Protein AF-A0A0Q9R5B9-F1 (afdb_monomer)

Solvent-accessible surface area (backbone atoms only — not comparable to full-atom values): 13051 Å² total; per-residue (Å²): 103,53,71,55,18,54,52,49,22,75,75,66,71,44,63,67,33,49,54,51,26,49,52,52,48,54,50,54,31,66,72,60,76,66,77,65,48,75,46,60,80,89,35,86,50,20,70,70,72,43,60,25,68,77,50,83,63,74,84,73,81,81,77,80,84,81,85,63,84,85,69,39,73,72,38,45,64,40,80,44,60,75,41,68,72,47,78,48,68,50,43,73,47,73,55,40,50,13,27,37,32,37,38,28,40,25,33,45,36,38,40,31,53,32,35,39,38,30,78,44,76,71,8,24,31,39,41,39,20,12,24,40,41,35,43,35,34,44,32,40,34,36,14,33,13,36,29,33,35,44,26,10,17,51,93,94,21,72,39,42,20,34,41,36,38,40,31,57,28,38,29,28,7,68,34,40,34,51,61,42,56,68,91,37,44,37,78,90,62,92,43,44,56,75,45,68,70,44,81,43,66,69,49,74,78,46,70,56,47,98,64,75,88,58,72,93,62,94,75,83,81,76,86,75,83,80,78,76,83,84,84,76,83,83,80,87,130

Foldseek 3Di:
DLVVLVVCCVVPVDCVSVVVSVVVLVVLLVVVLFDWDADDPPDPCNVVRHIQRSHQDDPPPDDDPDDDPPVQLADELAEAECEEQEEAERDEEEAGSAEPYEAALYENYEYYRYEYAHDDPRHEYHAHECYYAYEAESYEYAYQEEDYEEEYDDDPGHAEAARHEHEHYEAEHPEYYPYYYYPYFDPVPVTHDYDNYYYYNYHYDYDHYPDDHDDPDPDPDDDDPPPPPPDDDDDDD

Mean predicted aligned error: 14.29 Å

Sequence (237 aa):
MLKVGLALFRVTCKRTFLEWAEHAAWYLASWQWHHTVGYNAGTALGDIGYDTFGRTAVSTQHHHIDRERALAAWASGVRIVFSKRITVEGITIVDPPHYSIYLGSSEHVQIRNFKAFSTRGWSDGIDIMACFNIDIEDIFIRNSDDCIAVYGTRWDFYGDTRYVTVRNSVLWADVAHPIIMGTHGDHHKDGDTIEHIRFENIDILEHHELYTLNINAEMNYWPAECRRRSGLRKMAK

Radius of gyration: 21.72 Å; Cα contacts (8 Å, |Δi|>4): 515; chains: 1; bounding box: 59×50×71 Å

Secondary structure (DSSP, 8-state):
-HHHHHHHHHHH--THHHHHHHHHHHHHHHHH----PBPPTTSTTTTTT-B-TTS-------S-----TTSGGG--SEEEES-EEEEEES-EEES-SS-SEEEES-EEEEEES-EEE--STT--SEEEES-EEEEEES-EEEESS-SEEEESSBTTB-S-EEEEEEEEEEEEESSS-SEEESS---TTTT---EEEEEEEEEEEEEE--SS-----S---------------PPPP-

Structure (mmCIF, N/CA/C/O backbone):
data_AF-A0A0Q9R5B9-F1
#
_entry.id   AF-A0A0Q9R5B9-F1
#
loop_
_atom_site.group_PDB
_atom_site.id
_atom_site.type_symbol
_atom_site.label_atom_id
_atom_site.label_alt_id
_atom_site.label_comp_id
_atom_site.label_asym_id
_atom_site.label_entity_id
_atom_site.label_seq_id
_atom_site.pdbx_PDB_ins_code
_atom_site.Cartn_x
_atom_site.Cartn_y
_atom_site.Cartn_z
_atom_site.occupancy
_atom_site.B_iso_or_equiv
_atom_site.auth_seq_id
_atom_site.auth_comp_id
_atom_site.auth_asym_id
_atom_site.auth_atom_id
_atom_site.pdbx_PDB_model_num
ATOM 1 N N . MET A 1 1 ? 11.855 -0.899 -28.806 1.00 61.78 1 MET A N 1
ATOM 2 C CA . MET A 1 1 ? 12.180 -2.321 -29.059 1.00 61.78 1 MET A CA 1
ATOM 3 C C . MET A 1 1 ? 11.175 -2.985 -29.998 1.00 61.78 1 MET A C 1
ATOM 5 O O . MET A 1 1 ? 11.523 -3.130 -31.160 1.00 61.78 1 MET A O 1
ATOM 9 N N . LEU A 1 2 ? 9.926 -3.280 -29.595 1.00 78.25 2 LEU A N 1
ATOM 10 C CA . LEU A 1 2 ? 8.962 -3.994 -30.467 1.00 78.25 2 LEU A CA 1
ATOM 11 C C . LEU A 1 2 ? 8.731 -3.347 -31.845 1.00 78.25 2 LEU A C 1
ATOM 13 O O . LEU A 1 2 ? 8.854 -4.014 -32.867 1.00 78.25 2 LEU A O 1
ATOM 17 N N . LYS A 1 3 ? 8.438 -2.038 -31.897 1.00 80.94 3 LYS A N 1
ATOM 18 C CA . LYS A 1 3 ? 8.225 -1.320 -33.173 1.00 80.94 3 LYS A CA 1
ATOM 19 C C . LYS A 1 3 ? 9.447 -1.376 -34.096 1.00 80.94 3 LYS A C 1
ATOM 21 O O . LYS A 1 3 ? 9.290 -1.474 -35.307 1.00 80.94 3 LYS A O 1
ATOM 26 N N . VAL A 1 4 ? 10.647 -1.335 -33.517 1.00 84.06 4 VAL A N 1
ATOM 27 C CA . VAL A 1 4 ? 11.913 -1.395 -34.261 1.00 84.06 4 VAL A CA 1
ATOM 28 C C . VAL A 1 4 ? 12.139 -2.805 -34.807 1.00 84.06 4 VAL A C 1
ATOM 30 O O . VAL A 1 4 ? 12.455 -2.939 -35.983 1.00 84.06 4 VAL A O 1
ATOM 33 N N . GLY A 1 5 ? 11.888 -3.850 -34.010 1.00 87.62 5 GLY A N 1
ATOM 34 C CA . GLY A 1 5 ? 11.967 -5.242 -34.471 1.00 87.62 5 GLY A CA 1
ATOM 35 C C . GLY A 1 5 ? 10.996 -5.541 -35.618 1.00 87.62 5 GLY A C 1
ATOM 36 O O . GLY A 1 5 ? 11.396 -6.100 -36.637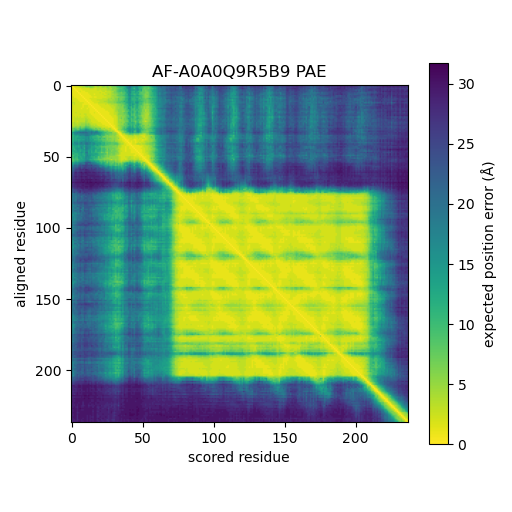 1.00 87.62 5 GLY A O 1
ATOM 37 N N . LEU A 1 6 ? 9.748 -5.066 -35.522 1.00 87.19 6 LEU A N 1
ATOM 38 C CA . LEU A 1 6 ? 8.753 -5.201 -36.595 1.00 87.19 6 LEU A CA 1
ATOM 39 C C . LEU A 1 6 ? 9.143 -4.434 -37.867 1.00 87.19 6 LEU A C 1
ATOM 41 O O . LEU A 1 6 ? 8.977 -4.949 -38.972 1.00 87.19 6 LEU A O 1
ATOM 45 N N . ALA A 1 7 ? 9.666 -3.212 -37.731 1.00 90.00 7 ALA A N 1
ATOM 46 C CA . ALA A 1 7 ? 10.131 -2.423 -38.870 1.00 90.00 7 ALA A CA 1
ATOM 47 C C . ALA A 1 7 ? 11.333 -3.082 -39.565 1.00 90.00 7 ALA A C 1
ATOM 49 O O . ALA A 1 7 ? 11.349 -3.197 -40.790 1.00 90.00 7 ALA A O 1
ATOM 50 N N . LEU A 1 8 ? 12.299 -3.588 -38.792 1.00 89.88 8 LEU A N 1
ATOM 51 C CA . LEU A 1 8 ? 13.452 -4.317 -39.320 1.00 89.88 8 LEU A CA 1
ATOM 52 C C . LEU A 1 8 ? 13.035 -5.616 -40.009 1.00 89.88 8 LEU A C 1
ATOM 54 O O . LEU A 1 8 ? 13.557 -5.918 -41.080 1.00 89.88 8 LEU A O 1
ATOM 58 N N . PHE A 1 9 ? 12.061 -6.354 -39.470 1.00 93.69 9 PHE A N 1
ATOM 59 C CA . PHE A 1 9 ? 11.513 -7.531 -40.145 1.00 93.69 9 PHE A CA 1
ATOM 60 C C . PHE A 1 9 ? 10.888 -7.174 -41.500 1.00 93.69 9 PHE A C 1
ATOM 62 O O . PHE A 1 9 ? 11.177 -7.840 -42.488 1.00 93.69 9 PHE A O 1
ATOM 69 N N . ARG A 1 10 ? 10.095 -6.097 -41.581 1.00 93.31 10 ARG A N 1
ATOM 70 C CA . ARG A 1 10 ? 9.459 -5.664 -42.842 1.00 93.31 10 ARG A CA 1
ATOM 71 C C . ARG A 1 10 ? 10.464 -5.306 -43.936 1.00 93.31 10 ARG A C 1
ATOM 73 O O . ARG A 1 10 ? 10.173 -5.524 -45.104 1.00 93.31 10 ARG A O 1
ATOM 80 N N . VAL A 1 11 ? 11.616 -4.752 -43.564 1.00 94.94 11 VAL A N 1
ATOM 81 C CA . VAL A 1 11 ? 12.651 -4.335 -44.524 1.00 94.94 11 VAL A CA 1
ATOM 82 C C . VAL A 1 11 ? 13.597 -5.482 -44.880 1.00 94.94 11 VAL A C 1
ATOM 84 O O . VAL A 1 11 ? 14.057 -5.574 -46.012 1.00 94.94 11 VAL A O 1
ATOM 87 N N . THR A 1 12 ? 13.913 -6.355 -43.923 1.00 95.19 12 THR A N 1
ATOM 88 C CA . THR A 1 12 ? 14.970 -7.369 -44.090 1.00 95.19 12 THR A CA 1
ATOM 89 C C . THR A 1 12 ? 14.449 -8.787 -44.307 1.00 95.19 12 THR A C 1
ATOM 91 O O . THR A 1 12 ? 15.233 -9.664 -44.662 1.00 95.19 12 THR A O 1
ATOM 94 N N . CYS A 1 13 ? 13.166 -9.041 -44.036 1.00 93.75 13 CYS A N 1
ATOM 95 C CA . CYS A 1 13 ? 12.530 -10.362 -43.993 1.00 93.75 13 CYS A CA 1
ATOM 96 C C . CYS A 1 13 ? 13.212 -11.383 -43.054 1.00 93.75 13 CYS A C 1
ATOM 98 O O . CYS A 1 13 ? 12.911 -12.577 -43.109 1.00 93.75 13 CYS A O 1
ATOM 100 N N . LYS A 1 14 ? 14.115 -10.947 -42.159 1.00 95.19 14 LYS A N 1
ATOM 101 C CA . LYS A 1 14 ? 14.821 -11.827 -41.214 1.00 95.19 14 LYS A CA 1
ATOM 102 C C . LYS A 1 14 ? 13.985 -12.076 -39.961 1.00 95.19 14 LYS A C 1
ATOM 104 O O . LYS A 1 14 ? 13.795 -11.169 -39.150 1.00 95.19 14 LYS A O 1
ATOM 109 N N . ARG A 1 15 ? 13.539 -13.323 -39.770 1.00 94.31 15 ARG A N 1
ATOM 110 C CA . ARG A 1 15 ? 12.709 -13.743 -38.622 1.00 94.31 15 ARG A CA 1
ATOM 111 C C . ARG A 1 15 ? 13.338 -13.484 -37.251 1.00 94.31 1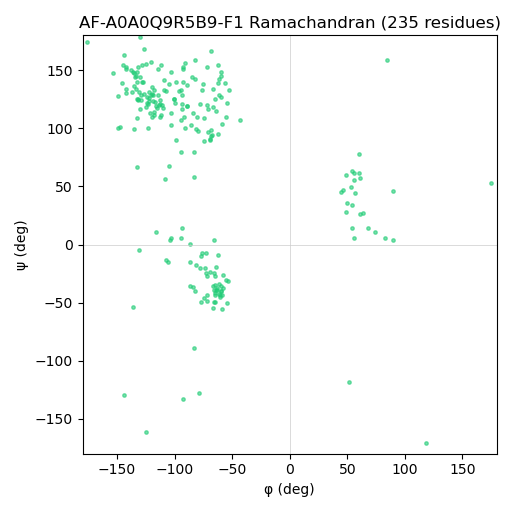5 ARG A C 1
ATOM 113 O O . ARG A 1 15 ? 12.600 -13.222 -36.311 1.00 94.31 15 ARG A O 1
ATOM 120 N N . THR A 1 16 ? 14.665 -13.438 -37.155 1.00 94.44 16 THR A N 1
ATOM 121 C CA . THR A 1 16 ? 15.387 -13.139 -35.906 1.00 94.44 16 THR A CA 1
ATOM 122 C C . THR A 1 16 ? 14.942 -11.826 -35.251 1.00 94.44 16 THR A C 1
ATOM 124 O O . THR A 1 16 ? 14.926 -11.716 -34.031 1.00 94.44 16 THR A O 1
ATOM 127 N N . PHE A 1 17 ? 14.522 -10.822 -36.033 1.00 90.50 17 PHE A N 1
ATOM 128 C CA . PHE A 1 17 ? 14.016 -9.561 -35.477 1.00 90.50 17 PHE A CA 1
ATOM 129 C C . PHE A 1 17 ? 12.621 -9.679 -34.844 1.00 90.50 17 PHE A C 1
ATOM 131 O O . PHE A 1 17 ? 12.296 -8.881 -33.964 1.00 90.50 17 PHE A O 1
ATOM 138 N N . LEU A 1 18 ? 11.809 -10.656 -35.265 1.00 89.56 18 LEU A N 1
ATOM 139 C CA . LEU A 1 18 ? 10.541 -10.980 -34.607 1.00 89.56 18 LEU A CA 1
ATOM 140 C C . LEU A 1 18 ? 10.795 -11.708 -33.287 1.00 89.56 18 LEU A C 1
ATOM 142 O O . LEU A 1 18 ? 10.248 -11.299 -32.271 1.00 89.56 18 LEU A O 1
ATOM 146 N N . GLU A 1 19 ? 11.687 -12.701 -33.290 1.00 90.38 19 GLU A N 1
ATOM 147 C CA . GLU A 1 19 ? 12.076 -13.457 -32.089 1.00 90.38 19 GLU A CA 1
ATOM 148 C C . GLU A 1 19 ? 12.649 -12.531 -31.006 1.00 90.38 19 GLU A C 1
ATOM 150 O O . GLU A 1 19 ? 12.260 -12.593 -29.843 1.00 90.38 19 GLU A O 1
ATOM 155 N N . TRP A 1 20 ? 13.516 -11.583 -31.378 1.00 88.56 20 TRP A N 1
ATOM 156 C CA . TRP A 1 20 ? 14.027 -10.588 -30.429 1.00 88.56 20 TRP A CA 1
ATOM 157 C C . TRP A 1 20 ? 12.952 -9.625 -29.923 1.00 88.56 20 TRP A C 1
ATOM 159 O O . TRP A 1 20 ? 12.991 -9.220 -28.761 1.00 88.56 20 TRP A O 1
ATOM 169 N N . ALA A 1 21 ? 11.996 -9.240 -30.772 1.00 85.06 21 ALA A N 1
ATOM 170 C CA . ALA A 1 21 ? 10.874 -8.406 -30.350 1.00 85.06 21 ALA A CA 1
ATOM 171 C C . ALA A 1 21 ? 9.969 -9.148 -29.356 1.00 85.06 21 ALA A C 1
ATOM 173 O O . ALA A 1 21 ? 9.521 -8.542 -28.384 1.00 85.06 21 ALA A O 1
ATOM 174 N N . GLU A 1 22 ? 9.752 -10.444 -29.574 1.00 84.50 22 GLU A N 1
ATOM 175 C CA . GLU A 1 22 ? 9.024 -11.336 -28.676 1.00 84.50 22 GLU A CA 1
ATOM 176 C C . GLU A 1 22 ? 9.762 -11.522 -27.345 1.00 84.50 22 GLU A C 1
ATOM 178 O O . GLU A 1 22 ? 9.178 -11.288 -26.292 1.00 84.50 22 GLU A O 1
ATOM 183 N N . HIS A 1 23 ? 11.060 -11.831 -27.359 1.00 82.94 23 HIS A N 1
ATOM 184 C CA . HIS A 1 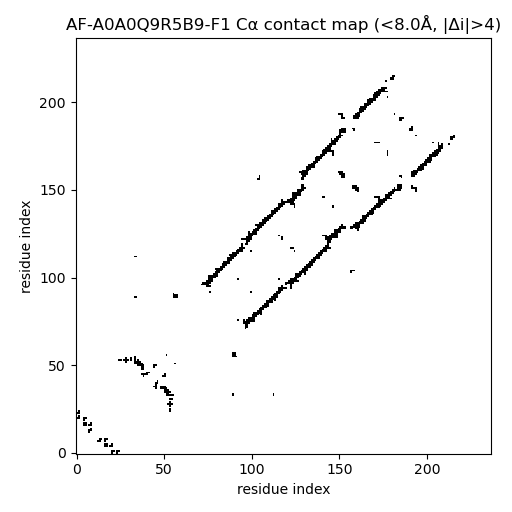23 ? 11.854 -11.951 -26.131 1.00 82.94 23 HIS A CA 1
ATOM 185 C C . HIS A 1 23 ? 11.866 -10.646 -25.327 1.00 82.94 23 HIS A C 1
ATOM 187 O O . HIS A 1 23 ? 11.743 -10.668 -24.105 1.00 82.94 23 HIS A O 1
ATOM 193 N N . ALA A 1 24 ? 11.968 -9.496 -25.999 1.00 76.12 24 ALA A N 1
ATOM 194 C CA . ALA A 1 24 ? 11.861 -8.200 -25.340 1.00 76.12 24 ALA A CA 1
ATOM 195 C C . ALA A 1 24 ? 10.460 -7.965 -24.747 1.00 76.12 24 ALA A C 1
ATOM 197 O O . ALA A 1 24 ? 10.356 -7.350 -23.689 1.00 76.12 24 ALA A O 1
ATOM 198 N N . ALA A 1 25 ? 9.395 -8.454 -25.396 1.00 72.75 25 ALA A N 1
ATOM 199 C CA . ALA A 1 25 ? 8.035 -8.402 -24.861 1.00 72.75 25 ALA A CA 1
ATOM 200 C C . ALA A 1 25 ? 7.905 -9.250 -23.589 1.00 72.75 25 ALA A C 1
ATOM 202 O O . ALA A 1 25 ? 7.441 -8.741 -22.575 1.00 72.75 25 ALA A O 1
ATOM 203 N N . TRP A 1 26 ? 8.373 -10.502 -23.624 1.00 71.06 26 TRP A N 1
ATOM 204 C CA . TRP A 1 26 ? 8.365 -11.420 -22.479 1.00 71.06 26 TRP A CA 1
ATOM 205 C C . TRP A 1 26 ? 9.200 -10.905 -21.313 1.00 71.06 26 TRP A C 1
ATOM 207 O O . TRP A 1 26 ? 8.761 -10.952 -20.166 1.00 71.06 26 TRP A O 1
ATOM 217 N N . TYR A 1 27 ? 10.377 -10.354 -21.607 1.00 69.75 27 TYR A N 1
ATOM 218 C CA . TYR A 1 27 ? 11.202 -9.698 -20.606 1.00 69.75 27 TYR A CA 1
ATOM 219 C C . TYR A 1 27 ? 10.429 -8.544 -19.966 1.00 69.75 27 TYR A C 1
ATOM 221 O O . TYR A 1 27 ? 10.211 -8.571 -18.763 1.00 69.75 27 TYR A O 1
ATOM 229 N N . LEU A 1 28 ? 9.914 -7.586 -20.743 1.00 63.19 28 LEU A N 1
ATOM 230 C CA . LEU A 1 28 ? 9.130 -6.466 -20.202 1.00 63.19 28 LEU A CA 1
ATOM 231 C C . LEU A 1 28 ? 7.893 -6.930 -19.416 1.00 63.19 28 LEU A C 1
ATOM 233 O O . LEU A 1 28 ? 7.603 -6.354 -18.372 1.00 63.19 28 LEU A O 1
ATOM 237 N N . ALA A 1 29 ? 7.212 -7.988 -19.859 1.00 64.31 29 ALA A N 1
ATOM 238 C CA . ALA A 1 29 ? 6.091 -8.581 -19.135 1.00 64.31 29 ALA A CA 1
ATOM 239 C C . ALA A 1 29 ? 6.521 -9.153 -17.771 1.00 64.31 29 ALA A C 1
ATOM 241 O O . ALA A 1 29 ? 5.812 -8.966 -16.786 1.00 64.31 29 ALA A O 1
ATOM 242 N N . SER A 1 30 ? 7.711 -9.761 -17.669 1.00 60.38 30 SER A N 1
ATOM 243 C CA . SER A 1 30 ? 8.249 -10.222 -16.379 1.00 60.38 30 SER A CA 1
ATOM 244 C C . SER A 1 30 ? 8.577 -9.084 -15.405 1.00 60.38 30 SER A C 1
ATOM 246 O O . SER A 1 30 ? 8.527 -9.300 -14.201 1.00 60.38 30 SER A O 1
ATOM 248 N N . TRP A 1 31 ? 8.848 -7.869 -15.899 1.00 52.00 31 TRP A N 1
ATOM 249 C CA . TRP A 1 31 ? 9.066 -6.680 -15.059 1.00 52.00 31 TRP A CA 1
ATOM 250 C C . TRP A 1 31 ? 7.772 -6.025 -14.595 1.00 52.00 31 TRP A C 1
ATOM 252 O O . TRP A 1 31 ? 7.788 -5.219 -13.671 1.00 52.00 31 TRP A O 1
ATOM 262 N N . GLN A 1 32 ? 6.651 -6.333 -15.243 1.00 56.62 32 GLN A N 1
ATOM 263 C CA . GLN A 1 32 ? 5.387 -5.708 -14.897 1.00 56.62 32 GLN A CA 1
ATOM 264 C C . GLN A 1 32 ? 4.774 -6.308 -13.628 1.00 56.62 32 GLN A C 1
ATOM 266 O O . GLN A 1 32 ? 3.963 -5.625 -13.020 1.00 56.62 32 GLN A O 1
ATOM 271 N N . TRP A 1 33 ? 5.139 -7.523 -13.189 1.00 53.56 33 TRP A N 1
ATOM 272 C CA . TRP A 1 33 ? 4.610 -8.139 -11.950 1.00 53.56 33 TRP A CA 1
ATOM 273 C C . TRP A 1 33 ? 3.067 -8.081 -11.835 1.00 53.56 33 TRP A C 1
ATOM 275 O O . TRP A 1 33 ? 2.507 -8.010 -10.747 1.00 53.56 33 TRP A O 1
ATOM 285 N N . HIS A 1 34 ? 2.339 -8.056 -12.956 1.00 56.25 34 HIS A N 1
ATOM 286 C CA . HIS A 1 34 ? 0.876 -8.109 -12.942 1.00 56.25 34 HIS A CA 1
ATOM 287 C C . HIS A 1 34 ? 0.426 -9.569 -12.991 1.00 56.25 34 HIS A C 1
ATOM 289 O O . HIS A 1 34 ? 0.929 -10.342 -13.809 1.00 56.25 34 HIS A O 1
ATOM 295 N N . HIS A 1 35 ? -0.573 -9.927 -12.180 1.00 56.41 35 HIS A N 1
ATOM 296 C CA . HIS A 1 35 ? -1.352 -11.134 -12.448 1.00 56.41 35 HIS A CA 1
ATOM 297 C C . HIS A 1 35 ? -2.073 -10.999 -13.785 1.00 56.41 35 HIS A C 1
ATOM 299 O O . HIS A 1 35 ? -2.603 -9.939 -14.127 1.00 56.41 35 HIS A O 1
ATOM 305 N N . THR A 1 36 ? -2.080 -12.090 -14.544 1.00 67.25 36 THR A N 1
ATOM 306 C CA . THR A 1 36 ? -2.872 -12.191 -15.770 1.00 67.25 36 THR A CA 1
ATOM 307 C C . THR A 1 36 ? -4.326 -12.368 -15.371 1.00 67.25 36 THR A C 1
ATOM 309 O O . THR A 1 36 ? -4.704 -13.411 -14.843 1.00 67.25 36 THR A O 1
ATOM 312 N N . VAL A 1 37 ? -5.139 -11.341 -15.590 1.00 70.50 37 VAL A N 1
ATOM 313 C CA . VAL A 1 37 ? -6.576 -11.392 -15.345 1.00 70.50 37 VAL A CA 1
ATOM 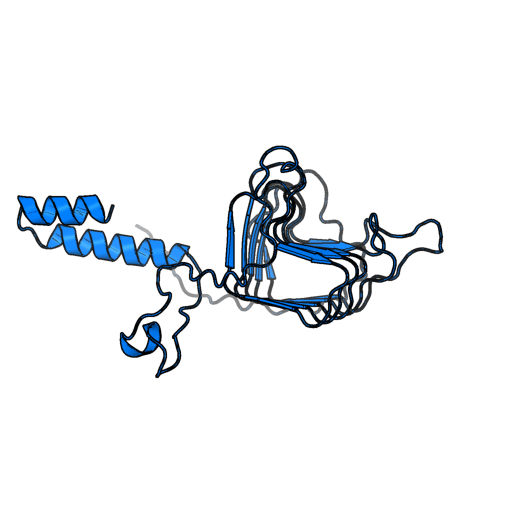314 C C . VAL A 1 37 ? -7.253 -11.885 -16.616 1.00 70.50 37 VAL A C 1
ATOM 316 O O . VAL A 1 37 ? -7.152 -11.259 -17.673 1.00 70.50 37 VAL A O 1
ATOM 319 N N . GLY A 1 38 ? -7.939 -13.020 -16.503 1.00 77.12 38 GLY A N 1
ATOM 320 C CA . GLY A 1 38 ? -8.859 -13.499 -17.527 1.00 77.12 38 GLY A CA 1
ATOM 321 C C . GLY A 1 38 ? -10.217 -12.813 -17.393 1.00 77.12 38 GLY A C 1
ATOM 322 O O . GLY A 1 38 ? -10.695 -12.571 -16.285 1.00 77.12 38 GLY A O 1
ATOM 323 N N . TYR A 1 39 ? -10.853 -12.514 -18.521 1.00 79.25 39 TYR A N 1
ATOM 324 C CA . TYR A 1 39 ? -12.221 -12.003 -18.542 1.00 79.25 39 TYR A CA 1
ATOM 325 C C . TYR A 1 39 ? -13.213 -13.159 -18.699 1.00 79.25 39 TYR A C 1
ATOM 327 O O . TYR A 1 39 ? -12.976 -14.092 -19.466 1.00 79.25 39 TYR A O 1
ATOM 335 N N . ASN A 1 40 ? -14.335 -13.100 -17.975 1.00 80.88 40 ASN A N 1
ATOM 336 C CA . ASN A 1 40 ? -15.362 -14.143 -18.027 1.00 80.88 40 ASN A CA 1
ATOM 337 C C . ASN A 1 40 ? -15.927 -14.309 -19.448 1.00 80.88 40 ASN A C 1
ATOM 339 O O . ASN A 1 40 ? -16.106 -13.324 -20.176 1.00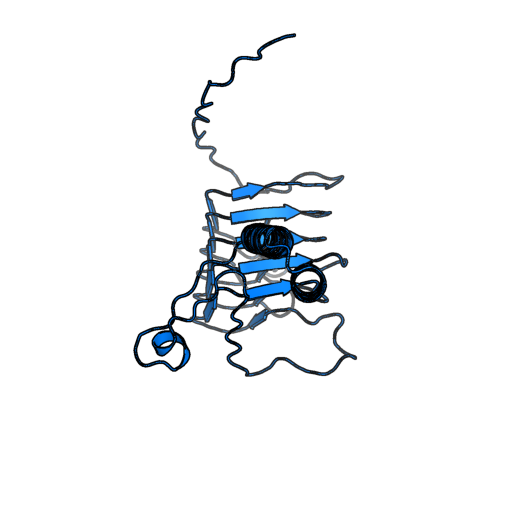 80.88 40 ASN A O 1
ATOM 343 N N . ALA A 1 41 ? -16.266 -15.551 -19.806 1.00 82.88 41 ALA A N 1
ATOM 344 C CA . ALA A 1 41 ? -17.001 -15.862 -21.031 1.00 82.88 41 ALA A CA 1
ATOM 345 C C . ALA A 1 41 ? -18.334 -15.088 -21.077 1.00 82.88 41 ALA A C 1
ATOM 347 O O . ALA A 1 41 ? -19.010 -14.959 -20.053 1.00 82.88 41 ALA A O 1
ATOM 348 N N . GLY A 1 42 ? -18.699 -14.556 -22.248 1.00 82.69 42 GLY A N 1
ATOM 349 C CA . GLY A 1 42 ? -19.856 -13.670 -22.427 1.00 82.69 42 GLY A CA 1
ATOM 350 C C . GLY A 1 42 ? -19.549 -12.177 -22.253 1.00 82.69 42 GLY A C 1
ATOM 351 O O . GLY A 1 42 ? -20.458 -11.349 -22.319 1.00 82.69 42 GLY A O 1
ATOM 352 N N . THR A 1 43 ? -18.283 -11.810 -22.036 1.00 81.19 43 THR A N 1
ATOM 353 C CA . THR A 1 43 ? -17.809 -10.423 -22.149 1.00 81.19 43 THR A CA 1
ATOM 354 C C . THR A 1 43 ? -17.049 -10.247 -23.459 1.00 81.19 43 THR A C 1
ATOM 356 O O . THR A 1 43 ? -16.359 -11.162 -23.898 1.00 81.19 43 THR A O 1
ATOM 359 N N . ALA A 1 44 ? -17.089 -9.051 -24.057 1.00 80.81 44 ALA A N 1
ATOM 360 C CA . ALA A 1 44 ? -16.414 -8.793 -25.335 1.00 80.81 44 ALA A CA 1
ATOM 361 C C . ALA A 1 44 ? -14.905 -9.117 -25.318 1.00 80.81 44 ALA A C 1
ATOM 363 O O . ALA A 1 44 ? -14.351 -9.485 -26.349 1.00 80.81 44 ALA A O 1
ATOM 364 N N . LEU A 1 45 ? -14.243 -8.982 -24.161 1.00 75.38 45 LEU A N 1
ATOM 365 C CA . LEU A 1 45 ? -12.833 -9.340 -23.982 1.00 75.38 45 LEU A CA 1
ATOM 366 C C . LEU A 1 45 ? -12.641 -10.842 -23.726 1.00 75.38 45 LEU A C 1
ATOM 368 O O . LEU A 1 45 ? -11.722 -11.434 -24.288 1.00 75.38 45 LEU A O 1
ATOM 372 N N . GLY A 1 46 ? -13.521 -11.471 -22.941 1.00 85.62 46 GLY A N 1
ATOM 373 C CA . GLY A 1 46 ? -13.488 -12.918 -22.715 1.00 85.62 46 GLY A CA 1
ATOM 374 C C . GLY A 1 46 ? -13.722 -13.715 -24.000 1.00 85.62 46 GLY A C 1
ATOM 375 O O . GLY A 1 46 ? -13.016 -14.685 -24.260 1.00 85.62 46 GLY A O 1
ATOM 376 N N . ASP A 1 47 ? -14.637 -13.258 -24.858 1.00 89.00 47 ASP A N 1
ATOM 377 C CA . ASP A 1 47 ? -15.005 -13.948 -26.103 1.00 89.00 47 ASP A CA 1
ATOM 378 C C . ASP A 1 47 ? -13.890 -13.924 -27.162 1.00 89.00 47 ASP A C 1
ATOM 380 O O . ASP A 1 47 ? -13.828 -14.805 -28.019 1.00 89.00 47 ASP A O 1
ATOM 384 N N . ILE A 1 48 ? -12.979 -12.947 -27.096 1.00 85.81 48 ILE A N 1
ATOM 385 C CA . ILE A 1 48 ? -11.790 -12.884 -27.964 1.00 85.81 48 ILE A CA 1
ATOM 386 C C . ILE A 1 48 ? -10.549 -13.521 -27.320 1.00 85.81 48 ILE A C 1
ATOM 388 O O . ILE A 1 48 ? -9.457 -13.419 -27.878 1.00 85.81 48 ILE A O 1
ATOM 392 N N . GLY A 1 49 ? -10.698 -14.145 -26.145 1.00 84.19 49 GLY A N 1
ATOM 393 C CA . GLY A 1 49 ? -9.588 -14.730 -25.393 1.00 84.19 49 GLY A CA 1
ATOM 394 C C . GLY A 1 49 ? -8.560 -13.697 -24.931 1.00 84.19 49 GLY A C 1
ATOM 395 O O . GLY A 1 49 ? -7.383 -14.023 -24.802 1.00 84.19 49 GLY A O 1
ATOM 396 N N . TYR A 1 50 ? -8.977 -12.443 -24.742 1.00 75.75 50 TYR A N 1
ATOM 397 C CA . TYR A 1 50 ? -8.094 -11.393 -24.253 1.00 75.75 50 TYR A CA 1
ATOM 398 C C . TYR A 1 50 ? -7.861 -11.562 -22.752 1.00 75.75 50 TYR A C 1
ATOM 400 O O . TYR A 1 50 ? -8.800 -11.802 -21.992 1.00 75.75 50 TYR A O 1
ATOM 408 N N . ASP A 1 51 ? -6.618 -11.367 -22.328 1.00 76.12 51 ASP A N 1
ATOM 409 C CA . ASP A 1 51 ? -6.216 -11.272 -20.932 1.00 76.12 51 ASP A CA 1
ATOM 410 C C . ASP A 1 51 ? -5.345 -10.025 -20.710 1.00 76.12 51 ASP A C 1
ATOM 412 O O . ASP A 1 51 ? -5.077 -9.234 -21.623 1.00 76.12 51 ASP A O 1
ATOM 416 N N . THR A 1 52 ? -4.930 -9.808 -19.467 1.00 70.19 52 THR A N 1
ATOM 417 C CA . THR A 1 52 ? -4.088 -8.662 -19.104 1.00 70.19 52 THR A CA 1
ATOM 418 C C . THR A 1 52 ? -2.596 -8.985 -19.123 1.00 70.19 52 THR A C 1
ATOM 420 O O . THR A 1 52 ? -1.804 -8.210 -18.590 1.00 70.19 52 THR A O 1
ATOM 423 N N . PHE A 1 53 ? -2.166 -10.105 -19.711 1.00 68.31 53 PHE A N 1
ATOM 424 C CA . PHE A 1 53 ? -0.752 -10.461 -19.725 1.00 68.31 53 PHE A CA 1
ATOM 425 C C . PHE A 1 53 ? 0.073 -9.397 -20.468 1.00 68.31 53 PHE A C 1
ATOM 427 O O . PHE A 1 53 ? -0.242 -8.983 -21.587 1.00 68.31 53 PHE A O 1
ATOM 434 N N . GLY A 1 54 ? 1.137 -8.907 -19.827 1.00 58.22 54 GLY A N 1
ATOM 435 C CA . GLY A 1 54 ? 1.992 -7.861 -20.397 1.00 58.22 54 GLY A CA 1
ATOM 436 C C . GLY A 1 54 ? 1.324 -6.477 -20.525 1.00 58.22 54 GLY A C 1
ATOM 437 O O . GLY A 1 54 ? 1.826 -5.617 -21.262 1.00 58.22 54 GLY A O 1
ATOM 438 N N . ARG A 1 55 ? 0.169 -6.254 -19.873 1.00 54.28 55 ARG A N 1
ATOM 439 C CA . ARG A 1 55 ? -0.599 -4.997 -19.906 1.00 54.28 55 ARG A CA 1
ATOM 440 C C . ARG A 1 55 ? -1.219 -4.673 -18.542 1.00 54.28 55 ARG A C 1
ATOM 442 O O . ARG A 1 55 ? -1.576 -5.553 -17.775 1.00 54.28 55 ARG A O 1
ATOM 449 N N . THR A 1 56 ? -1.434 -3.390 -18.263 1.00 49.03 56 THR A N 1
ATOM 450 C CA . THR A 1 56 ? -2.249 -2.963 -17.115 1.00 49.03 56 THR A CA 1
ATOM 451 C C . THR A 1 56 ? -3.706 -2.848 -17.560 1.00 49.03 56 THR A C 1
ATOM 453 O O . THR A 1 56 ? -4.017 -2.048 -18.445 1.00 49.03 56 THR A O 1
ATOM 456 N N . ALA A 1 57 ? -4.613 -3.623 -16.961 1.00 44.94 57 ALA A N 1
ATOM 457 C CA . ALA A 1 57 ? -6.043 -3.338 -17.039 1.00 44.94 57 ALA A CA 1
ATOM 458 C C . ALA A 1 57 ? -6.424 -2.447 -15.863 1.00 44.94 57 ALA A C 1
ATOM 460 O O . ALA A 1 57 ? -6.592 -2.915 -14.743 1.00 44.94 57 ALA A O 1
ATOM 461 N N . VAL A 1 58 ? -6.557 -1.148 -16.113 1.00 43.69 58 VAL A N 1
ATOM 462 C CA . VAL A 1 58 ? -7.119 -0.246 -15.110 1.00 43.69 58 VAL A CA 1
ATOM 463 C C . VAL A 1 58 ? -8.638 -0.281 -15.262 1.00 43.69 58 VAL A C 1
ATOM 465 O O . VAL A 1 58 ? -9.189 0.336 -16.174 1.00 43.69 58 VAL A O 1
ATOM 468 N N . SER A 1 59 ? -9.329 -0.993 -14.370 1.00 33.81 59 SER A N 1
ATOM 469 C CA . SER A 1 59 ? -10.760 -0.759 -14.164 1.00 33.81 59 SER A CA 1
ATOM 470 C C . SER A 1 59 ? -10.911 0.546 -13.386 1.00 33.81 59 SER A C 1
ATOM 472 O O . SER A 1 59 ? -10.910 0.555 -12.158 1.00 33.81 59 SER A O 1
ATOM 474 N N . THR A 1 60 ? -11.001 1.677 -14.091 1.00 33.00 60 THR A N 1
ATOM 475 C CA . THR A 1 60 ? -11.455 2.919 -13.455 1.00 33.00 60 THR A CA 1
ATOM 476 C C . THR A 1 60 ? -12.977 2.873 -13.360 1.00 33.00 60 THR A C 1
ATOM 478 O O . THR A 1 60 ? -13.679 3.194 -14.318 1.00 33.00 60 THR A O 1
ATOM 481 N N . GLN A 1 61 ? -13.519 2.491 -12.201 1.00 27.84 61 GLN A N 1
ATOM 482 C CA . GLN A 1 61 ? -14.858 2.962 -11.849 1.00 27.84 61 GLN A CA 1
ATOM 483 C C . GLN A 1 61 ? -14.713 4.461 -11.566 1.00 27.84 61 GLN A C 1
ATOM 485 O O . GLN A 1 61 ? -14.336 4.891 -10.480 1.00 27.84 61 GLN A O 1
ATOM 490 N N . HIS A 1 62 ? -14.875 5.253 -12.626 1.00 29.62 62 HIS A N 1
ATOM 491 C CA . HIS A 1 62 ? -14.767 6.702 -12.605 1.00 29.62 62 HIS A CA 1
ATOM 492 C C . HIS A 1 62 ? -15.915 7.296 -11.791 1.00 29.62 62 HIS A C 1
ATOM 494 O O . HIS A 1 62 ? -16.968 7.615 -12.330 1.00 29.62 62 HIS A O 1
ATOM 500 N N . HIS A 1 63 ? -15.658 7.539 -10.514 1.00 27.41 63 HIS A N 1
ATOM 501 C CA . HIS A 1 63 ? -16.184 8.713 -9.841 1.00 27.41 63 HIS A CA 1
ATOM 502 C C . HIS A 1 63 ? -15.003 9.344 -9.084 1.00 27.41 63 HIS A C 1
ATOM 504 O O . HIS A 1 63 ? -14.524 8.785 -8.106 1.00 27.41 63 HIS A O 1
ATOM 510 N N . HIS A 1 64 ? -14.529 10.499 -9.577 1.00 32.47 64 HIS A N 1
ATOM 511 C CA . HIS A 1 64 ? -13.589 11.432 -8.920 1.00 32.47 64 HIS A CA 1
ATOM 512 C C . HIS A 1 64 ? -12.059 11.266 -9.118 1.00 32.47 64 HIS A C 1
ATOM 514 O O . HIS A 1 64 ? -11.305 11.449 -8.167 1.00 32.47 64 HIS A O 1
ATOM 520 N N . ILE A 1 65 ? -11.560 11.060 -10.348 1.00 39.41 65 ILE A N 1
ATOM 521 C CA . ILE A 1 65 ? -10.204 11.558 -10.684 1.00 39.41 65 ILE A CA 1
ATOM 522 C C . ILE A 1 65 ? -10.347 13.048 -11.017 1.00 39.41 65 ILE A C 1
ATOM 524 O O . ILE A 1 65 ? -10.809 13.409 -12.100 1.00 39.41 65 ILE A O 1
ATOM 528 N N . ASP A 1 66 ? -10.035 13.905 -10.045 1.00 38.31 66 ASP A N 1
ATOM 529 C CA . ASP A 1 66 ? -10.061 15.361 -10.198 1.00 38.31 66 ASP A CA 1
ATOM 530 C C . ASP A 1 66 ? -8.968 15.817 -11.183 1.00 38.31 66 ASP A C 1
ATOM 532 O O . ASP A 1 66 ? -7.833 15.335 -11.156 1.00 38.31 66 ASP A O 1
ATOM 536 N N . ARG A 1 67 ? -9.332 16.702 -12.114 1.00 33.72 67 ARG A N 1
ATOM 537 C CA . ARG A 1 67 ? -8.554 17.033 -13.320 1.00 33.72 67 ARG A CA 1
ATOM 538 C C . ARG A 1 67 ? -7.808 18.369 -13.207 1.00 33.72 67 ARG A C 1
ATOM 540 O O . ARG A 1 67 ? -7.195 18.796 -14.187 1.00 33.72 67 ARG A O 1
ATOM 547 N N . GLU A 1 68 ? -7.819 19.040 -12.056 1.00 36.38 68 GLU A N 1
ATOM 548 C CA . GLU A 1 68 ? -7.208 20.370 -11.930 1.00 36.38 68 GLU A CA 1
ATOM 549 C C . GLU A 1 68 ? -5.755 20.350 -11.419 1.00 36.38 68 GLU A C 1
ATOM 551 O O . GLU A 1 68 ? -5.442 20.158 -10.246 1.00 36.38 68 GLU A O 1
ATOM 556 N N . ARG A 1 69 ? -4.833 20.627 -12.351 1.00 37.19 69 ARG A N 1
ATOM 557 C CA . ARG A 1 69 ? -3.366 20.651 -12.196 1.00 37.19 69 ARG A CA 1
ATOM 558 C C . ARG A 1 69 ? -2.791 21.744 -11.270 1.00 37.19 69 ARG A C 1
ATOM 560 O O . ARG A 1 69 ? -1.573 21.835 -11.173 1.00 37.19 69 ARG A O 1
ATOM 567 N N . ALA A 1 70 ? -3.605 22.552 -10.589 1.00 35.16 70 ALA A N 1
ATOM 568 C CA . ALA A 1 70 ? -3.126 23.649 -9.731 1.00 35.16 70 ALA A CA 1
ATOM 569 C C . ALA A 1 70 ? -3.275 23.392 -8.214 1.00 35.16 70 ALA A C 1
ATOM 571 O O . ALA A 1 70 ? -2.631 24.073 -7.424 1.00 35.16 70 ALA A O 1
ATOM 572 N N . LEU A 1 71 ? -4.039 22.368 -7.805 1.00 42.19 71 LEU A N 1
ATOM 573 C CA . LEU A 1 71 ? -4.141 21.882 -6.412 1.00 42.19 71 LEU A CA 1
ATOM 574 C C . LEU A 1 71 ? -3.363 20.565 -6.191 1.00 42.19 71 LEU A C 1
ATOM 576 O O . LEU A 1 71 ? -3.386 19.972 -5.116 1.00 42.19 71 LEU A O 1
ATOM 580 N N . ALA A 1 72 ? -2.655 20.110 -7.228 1.00 50.81 72 ALA A N 1
ATOM 581 C CA . ALA A 1 72 ? -2.155 18.748 -7.379 1.00 50.81 72 ALA A CA 1
ATOM 582 C C . ALA A 1 72 ? -0.969 18.366 -6.479 1.00 50.81 72 ALA A C 1
ATOM 584 O O . ALA A 1 72 ? -0.616 17.197 -6.465 1.00 50.81 72 ALA A O 1
ATOM 585 N N . ALA A 1 73 ? -0.367 19.292 -5.724 1.00 48.53 73 ALA A N 1
ATOM 586 C CA . ALA A 1 73 ? 0.758 18.976 -4.831 1.00 48.53 73 ALA A CA 1
ATOM 587 C C . ALA A 1 73 ? 0.377 18.019 -3.683 1.00 48.53 73 ALA A C 1
ATOM 589 O O . ALA A 1 73 ? 1.244 17.371 -3.116 1.00 48.53 73 ALA A O 1
ATOM 590 N N . TRP A 1 74 ? -0.919 17.902 -3.381 1.00 54.91 74 TRP A N 1
ATOM 591 C CA . TRP A 1 74 ? -1.459 17.052 -2.312 1.00 54.91 74 TRP A CA 1
ATOM 592 C C . TRP A 1 74 ? -2.357 15.929 -2.848 1.00 54.91 74 TRP A C 1
ATOM 594 O O . TRP A 1 74 ? -3.083 15.288 -2.092 1.00 54.91 74 TRP A O 1
ATOM 604 N N . ALA A 1 75 ? -2.369 15.715 -4.167 1.00 63.94 75 ALA A N 1
ATOM 605 C CA . ALA A 1 75 ? -3.212 14.699 -4.778 1.00 63.94 75 ALA A CA 1
ATOM 606 C C . ALA A 1 75 ? -2.591 13.307 -4.590 1.00 63.94 75 ALA A C 1
ATOM 608 O O . ALA A 1 75 ? -1.480 13.042 -5.047 1.00 63.94 75 ALA A O 1
ATOM 609 N N . SER A 1 76 ? -3.328 12.413 -3.933 1.00 77.44 76 SER A N 1
ATOM 610 C CA . SER A 1 76 ? -2.989 10.991 -3.826 1.00 77.44 76 SER A CA 1
ATOM 611 C C . SER A 1 76 ? -3.430 10.217 -5.071 1.00 77.44 76 SER A C 1
ATOM 613 O O . SER A 1 76 ? -4.335 10.652 -5.784 1.00 77.44 76 SER A O 1
ATOM 615 N N . GLY A 1 77 ? -2.839 9.047 -5.317 1.00 85.12 77 GLY A N 1
ATOM 616 C CA . GLY A 1 77 ? -3.254 8.174 -6.417 1.00 85.12 77 GLY A CA 1
ATOM 617 C C . GLY A 1 77 ? -4.658 7.589 -6.216 1.00 85.12 77 GLY A C 1
ATOM 618 O O . GLY A 1 77 ? -5.532 7.781 -7.060 1.00 85.12 77 GLY A O 1
ATOM 619 N N . VAL A 1 78 ? -4.899 6.925 -5.081 1.00 88.38 78 VAL A N 1
ATOM 620 C CA . VAL A 1 78 ? -6.238 6.501 -4.631 1.00 88.38 78 VAL A CA 1
ATOM 621 C C . VAL A 1 78 ? -6.527 7.093 -3.258 1.00 88.38 78 VAL A C 1
ATOM 623 O O . VAL A 1 78 ? -5.715 6.976 -2.344 1.00 88.38 78 VAL A O 1
ATOM 626 N N . ARG A 1 79 ? -7.708 7.699 -3.091 1.00 91.81 79 ARG A N 1
ATOM 627 C CA . ARG A 1 79 ? -8.158 8.271 -1.816 1.00 91.81 79 ARG A CA 1
ATOM 628 C C . ARG A 1 79 ? -9.39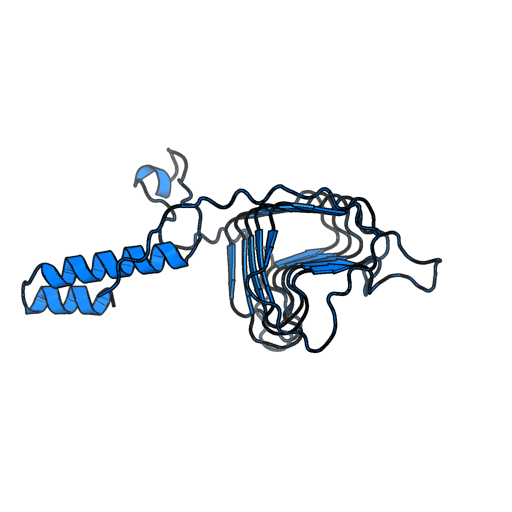2 7.535 -1.298 1.00 91.81 79 ARG A C 1
ATOM 630 O O . ARG A 1 79 ? -10.428 7.546 -1.957 1.00 91.81 79 ARG A O 1
ATOM 637 N N . ILE A 1 80 ? -9.283 6.925 -0.119 1.00 92.19 80 ILE A N 1
ATOM 638 C CA . ILE A 1 80 ? -10.346 6.172 0.559 1.00 92.19 80 ILE A CA 1
ATOM 639 C C . ILE A 1 80 ? -10.554 6.804 1.933 1.00 92.19 80 ILE A C 1
ATOM 641 O O . ILE A 1 80 ? -9.777 6.586 2.857 1.00 92.19 80 ILE A O 1
ATOM 645 N N . VAL A 1 81 ? -11.589 7.630 2.061 1.00 94.88 81 VAL A N 1
ATOM 646 C CA . VAL A 1 81 ? -11.882 8.355 3.305 1.00 94.88 81 VAL A CA 1
ATOM 647 C C . VAL A 1 81 ? -13.324 8.128 3.728 1.00 94.88 81 VAL A C 1
ATOM 649 O O . VAL A 1 81 ? -14.207 8.089 2.869 1.00 94.88 81 VAL A O 1
ATOM 652 N N . PHE A 1 82 ? -13.569 7.961 5.030 1.00 94.69 82 PHE A N 1
ATOM 653 C CA . PHE A 1 82 ? -14.913 7.777 5.606 1.00 94.69 82 PHE A CA 1
ATOM 654 C C . PHE A 1 82 ? -15.749 6.697 4.898 1.00 94.69 82 PHE A C 1
ATOM 656 O O . PHE A 1 82 ? -16.957 6.839 4.705 1.00 94.69 82 PHE A O 1
ATOM 663 N N . SER A 1 83 ? -15.090 5.628 4.453 1.00 91.19 83 SER A N 1
ATOM 664 C CA . SER A 1 83 ? -15.659 4.630 3.549 1.00 91.19 83 SER A CA 1
ATOM 665 C C . SER A 1 83 ? -15.653 3.240 4.173 1.00 91.19 83 SER A C 1
ATOM 667 O O . SER A 1 83 ? -14.862 2.949 5.069 1.00 91.19 83 SER A O 1
ATOM 669 N N . LYS A 1 84 ? -16.537 2.355 3.696 1.00 92.94 84 LYS A N 1
ATOM 670 C CA . LYS A 1 84 ? -16.599 0.961 4.154 1.00 92.94 84 LYS A CA 1
ATOM 671 C C . LYS A 1 84 ? -16.714 -0.013 2.989 1.00 92.94 84 LYS A C 1
ATOM 673 O O . LYS A 1 84 ? -17.450 0.276 2.049 1.00 92.94 84 LYS A O 1
ATOM 678 N N . ARG A 1 85 ? -16.083 -1.190 3.103 1.00 89.75 85 ARG A N 1
ATOM 679 C CA . ARG A 1 85 ? -16.148 -2.291 2.113 1.00 89.75 85 ARG A CA 1
ATOM 680 C C . ARG A 1 85 ? -15.634 -1.872 0.736 1.00 89.75 85 ARG A C 1
ATOM 682 O O . ARG A 1 85 ? -16.374 -1.882 -0.246 1.00 89.75 85 ARG A O 1
ATOM 689 N N . ILE A 1 86 ? -14.360 -1.497 0.690 1.00 93.69 86 ILE A N 1
ATOM 690 C CA . ILE A 1 86 ? -13.676 -1.074 -0.536 1.00 93.69 86 ILE A CA 1
ATOM 691 C C . ILE A 1 86 ? -12.662 -2.138 -0.953 1.00 93.69 86 ILE A C 1
ATOM 693 O O . ILE A 1 86 ? -11.977 -2.714 -0.111 1.00 93.69 86 ILE A O 1
ATOM 697 N N . THR A 1 87 ? -12.539 -2.372 -2.257 1.00 93.31 87 THR A N 1
ATOM 698 C CA . THR A 1 87 ? -11.494 -3.221 -2.833 1.00 93.31 87 THR A CA 1
ATOM 699 C C . THR A 1 87 ? -10.712 -2.429 -3.873 1.00 93.31 87 THR A C 1
ATOM 701 O O . THR A 1 87 ? -11.301 -1.867 -4.795 1.00 93.31 87 THR A O 1
ATOM 704 N N . VAL A 1 88 ? -9.388 -2.406 -3.732 1.00 88.19 88 VAL A N 1
ATOM 705 C CA . VAL A 1 88 ? -8.439 -1.889 -4.722 1.00 88.19 88 VAL A CA 1
ATOM 706 C C . VAL A 1 88 ? -7.628 -3.066 -5.239 1.00 88.19 88 VAL A C 1
ATOM 708 O O . VAL A 1 88 ? -6.955 -3.735 -4.460 1.00 88.19 88 VAL A O 1
ATOM 711 N N . GLU A 1 89 ? -7.689 -3.339 -6.541 1.00 90.56 89 GLU A N 1
ATOM 712 C CA . GLU A 1 89 ? -7.042 -4.524 -7.103 1.00 90.56 89 GLU A CA 1
ATOM 713 C C . GLU A 1 89 ? -6.424 -4.272 -8.480 1.00 90.56 89 GLU A C 1
ATOM 715 O O . GLU A 1 89 ? -7.055 -3.685 -9.359 1.00 90.56 89 GLU A O 1
ATOM 720 N N . GLY A 1 90 ? -5.185 -4.737 -8.673 1.00 81.50 90 GLY A N 1
ATOM 721 C CA . GLY A 1 90 ? -4.554 -4.846 -9.995 1.00 81.50 90 GLY A CA 1
ATOM 722 C C . GLY A 1 90 ? -4.089 -3.535 -10.630 1.00 81.50 90 GLY A C 1
ATOM 723 O O . GLY A 1 90 ? -3.737 -3.520 -11.812 1.00 81.50 90 GLY A O 1
ATOM 724 N N . ILE A 1 91 ? -4.075 -2.437 -9.873 1.00 82.56 91 ILE A N 1
ATOM 725 C CA . ILE A 1 91 ? -3.634 -1.131 -10.368 1.00 82.56 91 ILE A CA 1
ATOM 726 C C . ILE A 1 91 ? -2.146 -0.891 -10.087 1.00 82.56 91 ILE A C 1
ATOM 728 O O . ILE A 1 91 ? -1.589 -1.371 -9.099 1.00 82.56 91 ILE A O 1
ATOM 732 N N . THR A 1 92 ? -1.524 -0.095 -10.956 1.00 82.44 92 THR A N 1
ATOM 733 C CA . THR A 1 92 ? -0.171 0.437 -10.767 1.00 82.44 92 THR A CA 1
ATOM 734 C C . THR A 1 92 ? -0.228 1.958 -10.744 1.00 82.44 92 THR A C 1
ATOM 736 O O . THR A 1 92 ? -0.795 2.565 -11.655 1.00 82.44 92 THR A O 1
ATOM 739 N N . ILE A 1 93 ? 0.379 2.569 -9.731 1.00 82.81 93 ILE A N 1
ATOM 740 C CA . ILE A 1 93 ? 0.548 4.016 -9.609 1.00 82.81 93 ILE A CA 1
ATOM 741 C C . ILE A 1 93 ? 2.017 4.363 -9.851 1.00 82.81 93 ILE A C 1
ATOM 743 O O . ILE A 1 93 ? 2.915 3.741 -9.288 1.00 82.81 93 ILE A O 1
ATOM 747 N N . VAL A 1 94 ? 2.254 5.364 -10.701 1.00 83.81 94 VAL A N 1
ATOM 748 C CA . VAL A 1 94 ? 3.597 5.849 -11.028 1.00 83.81 94 VAL A CA 1
ATOM 749 C C . VAL A 1 94 ? 3.684 7.333 -10.724 1.00 83.81 94 VAL A C 1
ATOM 751 O O . VAL A 1 94 ? 2.955 8.136 -11.303 1.00 83.81 94 VAL A O 1
ATOM 754 N N . ASP A 1 95 ? 4.615 7.652 -9.838 1.00 81.00 95 ASP A N 1
ATOM 755 C CA . ASP A 1 95 ? 5.038 8.975 -9.412 1.00 81.00 95 ASP A CA 1
ATOM 756 C C . ASP A 1 95 ? 3.848 9.880 -9.043 1.00 81.00 95 ASP A C 1
ATOM 758 O O . ASP A 1 95 ? 3.639 10.921 -9.683 1.00 81.00 95 ASP A O 1
ATOM 762 N N . PRO A 1 96 ? 3.029 9.478 -8.044 1.00 80.88 96 PRO A N 1
ATOM 763 C CA . PRO A 1 96 ? 1.972 10.334 -7.530 1.00 80.88 96 PRO A CA 1
ATOM 764 C C . PRO A 1 96 ? 2.589 11.607 -6.918 1.00 80.88 96 PRO A C 1
ATOM 766 O O . PRO A 1 96 ? 3.759 11.613 -6.535 1.00 80.88 96 PRO A O 1
ATOM 769 N N . PRO A 1 97 ? 1.848 12.724 -6.860 1.00 75.38 97 PRO A N 1
ATOM 770 C CA . PRO A 1 97 ? 2.327 13.928 -6.182 1.00 75.38 97 PRO A CA 1
ATOM 771 C C . PRO A 1 97 ? 2.516 13.767 -4.668 1.00 75.38 97 PRO A C 1
ATOM 773 O O . PRO A 1 97 ? 3.315 14.498 -4.095 1.00 75.38 97 PRO A O 1
ATOM 776 N N . HIS A 1 98 ? 1.764 12.851 -4.050 1.00 84.81 98 HIS A N 1
ATOM 777 C CA . HIS A 1 98 ? 1.803 12.545 -2.621 1.00 84.81 98 HIS A CA 1
ATOM 778 C C . HIS A 1 98 ? 1.586 11.031 -2.423 1.00 84.81 98 HIS A C 1
ATOM 780 O O . HIS A 1 98 ? 2.216 10.230 -3.107 1.00 84.81 98 HIS A O 1
ATOM 786 N N . TYR A 1 99 ? 0.663 10.612 -1.554 1.00 89.75 99 TYR A N 1
ATOM 787 C CA . TYR A 1 99 ? 0.415 9.199 -1.245 1.00 89.75 99 TYR A CA 1
ATOM 788 C C . TYR A 1 99 ? -0.040 8.371 -2.450 1.00 89.75 99 TYR A C 1
ATOM 790 O O . TYR A 1 99 ? -0.873 8.813 -3.249 1.00 89.75 99 TYR A O 1
ATOM 798 N N . SER A 1 100 ? 0.415 7.124 -2.547 1.00 92.19 100 SER A N 1
ATOM 799 C CA . SER A 1 100 ? -0.105 6.194 -3.554 1.00 92.19 100 SER A CA 1
ATOM 800 C C . SER A 1 100 ? -1.523 5.745 -3.192 1.00 92.19 100 SER A C 1
ATOM 802 O O . SER A 1 100 ? -2.432 5.851 -4.018 1.00 92.19 100 SER A O 1
ATOM 804 N N . ILE A 1 101 ? -1.746 5.332 -1.943 1.00 94.44 101 ILE A N 1
ATOM 805 C CA . ILE A 1 101 ? -3.071 5.092 -1.367 1.00 94.44 101 ILE A CA 1
ATOM 806 C C . ILE A 1 101 ? -3.180 5.828 -0.035 1.00 94.44 101 ILE A C 1
ATOM 808 O O . ILE A 1 101 ? -2.358 5.665 0.859 1.00 94.44 101 ILE A O 1
ATOM 812 N N . TYR A 1 102 ? -4.247 6.604 0.100 1.00 94.12 102 TYR A N 1
ATOM 813 C CA . TYR A 1 102 ? -4.564 7.370 1.294 1.00 94.12 102 TYR A CA 1
ATOM 814 C C . TYR A 1 102 ? -5.824 6.820 1.957 1.00 94.12 102 TYR A C 1
ATOM 816 O O . TYR A 1 102 ? -6.916 6.975 1.400 1.00 94.12 102 TYR A O 1
ATOM 824 N N . LEU A 1 103 ? -5.679 6.183 3.121 1.00 95.69 103 LEU A N 1
ATOM 825 C CA . LEU A 1 103 ? -6.782 5.628 3.906 1.00 95.69 103 LEU A CA 1
ATOM 826 C C . LEU A 1 103 ? -7.002 6.428 5.189 1.00 95.69 103 LEU A C 1
ATOM 828 O O . LEU A 1 103 ? -6.145 6.454 6.068 1.00 95.69 103 LEU A O 1
ATOM 832 N N . GLY A 1 104 ? -8.183 7.027 5.317 1.00 96.75 104 GLY A N 1
ATOM 833 C CA . GLY A 1 104 ? -8.580 7.783 6.505 1.00 96.75 104 GLY A CA 1
ATOM 834 C C . GLY A 1 104 ? -9.956 7.374 7.012 1.00 96.75 104 GLY A C 1
ATOM 835 O O . GLY A 1 104 ? -10.901 7.287 6.223 1.00 96.75 104 GLY A O 1
ATOM 836 N N . SER A 1 105 ? -10.093 7.114 8.313 1.00 97.38 105 SER A N 1
ATOM 837 C CA . SER A 1 105 ? -11.379 6.808 8.969 1.00 97.38 105 SER A CA 1
ATOM 838 C C . SER A 1 105 ? -12.250 5.812 8.192 1.00 97.38 105 SER A C 1
ATOM 840 O O . SER A 1 105 ? -13.436 6.048 7.962 1.00 97.38 105 SER A O 1
ATOM 842 N N . SER A 1 106 ? -11.642 4.729 7.708 1.00 97.38 106 SER A N 1
ATOM 843 C CA . SER A 1 106 ? -12.286 3.762 6.814 1.00 97.38 106 SER A CA 1
ATOM 844 C C . SER A 1 106 ? -12.212 2.340 7.361 1.00 97.38 106 SER A C 1
ATOM 846 O O . SER A 1 106 ? -11.331 2.003 8.151 1.00 97.38 106 SER A O 1
ATOM 848 N N . GLU A 1 107 ? -13.159 1.497 6.943 1.00 97.81 107 GLU A N 1
ATOM 849 C CA . GLU A 1 107 ? -13.315 0.149 7.494 1.00 97.81 107 GLU A CA 1
ATOM 850 C C . GLU A 1 107 ? -13.497 -0.926 6.418 1.00 97.81 107 GLU A C 1
ATOM 852 O O . GLU A 1 107 ? -14.182 -0.711 5.415 1.00 97.81 107 GLU A O 1
ATOM 857 N N . HIS A 1 108 ? -12.967 -2.128 6.650 1.00 96.38 108 HIS A N 1
ATOM 858 C CA . HIS A 1 108 ? -13.092 -3.260 5.724 1.00 96.38 108 HIS A CA 1
ATOM 859 C C . HIS A 1 108 ? -12.572 -2.919 4.321 1.00 96.38 108 HIS A C 1
ATOM 861 O O . HIS A 1 108 ? -13.332 -2.921 3.346 1.00 96.38 108 HIS A O 1
ATOM 867 N N . VAL A 1 109 ? -11.283 -2.595 4.219 1.00 97.94 109 VAL A N 1
ATOM 868 C CA . VAL A 1 109 ? -10.637 -2.285 2.937 1.00 97.94 109 VAL A CA 1
ATOM 869 C C . VAL A 1 109 ? -9.675 -3.398 2.547 1.00 97.94 109 VAL A C 1
ATOM 871 O O . VAL A 1 109 ? -8.881 -3.850 3.366 1.00 97.94 109 VAL A O 1
ATOM 874 N N . GLN A 1 110 ? -9.755 -3.832 1.292 1.00 97.81 110 GLN A N 1
ATOM 875 C CA . GLN A 1 110 ? -8.876 -4.841 0.710 1.00 97.81 110 GLN A CA 1
ATOM 876 C C . GLN A 1 110 ? -8.028 -4.224 -0.399 1.00 97.81 110 GLN A C 1
ATOM 878 O O . GLN A 1 110 ? -8.574 -3.602 -1.311 1.00 97.81 110 GLN A O 1
ATOM 883 N N . ILE A 1 111 ? -6.711 -4.409 -0.345 1.00 97.81 111 ILE A N 1
ATOM 884 C CA . ILE A 1 111 ? -5.765 -3.920 -1.355 1.00 97.81 111 ILE A CA 1
ATOM 885 C C . ILE A 1 111 ? -4.947 -5.108 -1.848 1.00 97.81 111 ILE A C 1
ATOM 887 O O . ILE A 1 111 ? -4.254 -5.745 -1.060 1.00 97.81 111 ILE A O 1
ATOM 891 N N . ARG A 1 112 ? -5.045 -5.425 -3.142 1.00 93.38 112 ARG A N 1
ATOM 892 C CA . ARG A 1 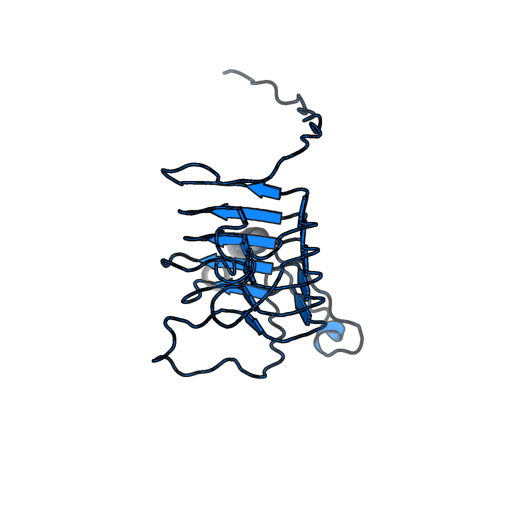112 ? -4.437 -6.629 -3.725 1.00 93.38 112 ARG A CA 1
ATOM 893 C C . ARG A 1 112 ? -3.746 -6.360 -5.046 1.00 93.38 112 ARG A C 1
ATOM 895 O O . ARG A 1 112 ? -4.221 -5.532 -5.824 1.00 93.38 112 ARG A O 1
ATOM 902 N N . ASN A 1 113 ? -2.684 -7.101 -5.360 1.00 90.62 113 ASN A N 1
ATOM 903 C CA . ASN A 1 113 ? -2.044 -7.042 -6.682 1.00 90.62 113 ASN A CA 1
ATOM 904 C C . ASN A 1 113 ? -1.658 -5.590 -7.063 1.00 90.62 113 ASN A C 1
ATOM 906 O O . ASN A 1 113 ? -1.756 -5.183 -8.227 1.00 90.62 113 ASN A O 1
ATOM 910 N N . PHE A 1 114 ? -1.282 -4.784 -6.065 1.00 92.56 114 PHE A N 1
ATOM 911 C CA . PHE A 1 114 ? -1.082 -3.339 -6.178 1.00 92.56 114 PHE A CA 1
ATOM 912 C C . PHE A 1 114 ? 0.396 -3.001 -6.351 1.00 92.56 114 PHE A C 1
ATOM 914 O O . PHE A 1 114 ? 1.249 -3.597 -5.695 1.00 92.56 114 PHE A O 1
ATOM 921 N N . LYS A 1 115 ? 0.706 -2.033 -7.221 1.00 91.00 115 LYS A N 1
ATOM 922 C CA . LYS A 1 115 ? 2.075 -1.530 -7.372 1.00 91.00 115 LYS A CA 1
ATOM 923 C C . LYS A 1 115 ? 2.155 -0.024 -7.260 1.00 91.00 115 LYS A C 1
ATOM 925 O O . LYS A 1 115 ? 1.334 0.683 -7.844 1.00 91.00 115 LYS A O 1
ATOM 930 N N . ALA A 1 116 ? 3.194 0.453 -6.591 1.00 89.81 116 ALA A N 1
ATOM 931 C CA . ALA A 1 116 ? 3.516 1.868 -6.508 1.00 89.81 116 ALA A CA 1
ATOM 932 C C . ALA A 1 116 ? 4.998 2.114 -6.784 1.00 89.81 116 ALA A C 1
ATOM 934 O O . ALA A 1 116 ? 5.860 1.355 -6.342 1.00 89.81 116 ALA A O 1
ATOM 935 N N . PHE A 1 117 ? 5.266 3.193 -7.515 1.00 86.50 117 PHE A N 1
ATOM 936 C CA . PHE A 1 117 ? 6.601 3.729 -7.747 1.00 86.50 117 PHE A CA 1
ATOM 937 C C . PHE A 1 117 ? 6.564 5.229 -7.478 1.00 86.50 117 PHE A C 1
ATOM 939 O O . PHE A 1 117 ? 5.761 5.910 -8.112 1.00 86.50 117 PHE A O 1
ATOM 946 N N . SER A 1 118 ? 7.414 5.768 -6.609 1.00 83.25 118 SER A N 1
ATOM 947 C CA . SER A 1 118 ? 7.504 7.217 -6.376 1.00 83.25 118 SER A CA 1
ATOM 948 C C . SER A 1 118 ? 8.950 7.692 -6.264 1.00 83.25 118 SER A C 1
ATOM 950 O O . SER A 1 118 ? 9.841 6.935 -5.887 1.00 83.25 118 SER A O 1
ATOM 952 N N . THR A 1 119 ? 9.194 8.946 -6.663 1.00 79.31 119 THR A N 1
ATOM 953 C CA . THR A 1 119 ? 10.533 9.567 -6.593 1.00 79.31 119 THR A CA 1
ATOM 954 C C . THR A 1 119 ? 10.540 10.956 -5.952 1.00 79.31 119 THR A C 1
ATOM 956 O O . THR A 1 119 ? 11.605 11.550 -5.777 1.00 79.31 119 THR A O 1
ATOM 959 N N . ARG A 1 120 ? 9.367 11.505 -5.612 1.00 76.38 120 ARG A N 1
ATOM 960 C CA . ARG A 1 120 ? 9.218 12.839 -5.011 1.00 76.38 120 ARG A CA 1
ATOM 961 C C . ARG A 1 120 ? 9.208 12.765 -3.483 1.00 76.38 120 ARG A C 1
ATOM 963 O O . ARG A 1 120 ? 8.810 11.759 -2.913 1.00 76.38 120 ARG A O 1
ATOM 970 N N . GLY A 1 121 ? 9.624 13.831 -2.802 1.00 74.00 121 GLY A N 1
ATOM 971 C CA . GLY A 1 121 ? 9.480 13.895 -1.340 1.00 74.00 121 GLY A CA 1
ATOM 972 C C . GLY A 1 121 ? 8.011 13.780 -0.914 1.00 74.00 121 GLY A C 1
ATOM 973 O O . GLY A 1 121 ? 7.137 14.221 -1.665 1.00 74.00 121 GLY A O 1
ATOM 974 N N . TRP A 1 122 ? 7.754 13.191 0.260 1.00 77.75 122 TRP A N 1
ATOM 975 C CA . TRP A 1 122 ? 6.409 13.023 0.839 1.00 77.75 122 TRP A CA 1
ATOM 976 C C . TRP A 1 122 ? 5.466 12.178 -0.025 1.00 77.75 122 TRP A C 1
ATOM 978 O O . TRP A 1 122 ? 4.252 12.367 -0.037 1.00 77.75 122 TRP A O 1
ATOM 988 N N . SER A 1 123 ? 6.035 11.289 -0.839 1.00 84.50 123 SER A N 1
ATOM 989 C CA . SER A 1 123 ? 5.277 10.400 -1.719 1.00 84.50 123 SER A CA 1
ATOM 990 C C . SER A 1 123 ? 5.259 8.982 -1.172 1.00 84.50 123 SER A C 1
ATOM 992 O O . SER A 1 123 ? 5.863 8.072 -1.751 1.00 84.50 123 SER A O 1
ATOM 994 N N . ASP A 1 124 ? 4.572 8.819 -0.046 1.00 89.94 124 ASP A N 1
ATOM 995 C CA . ASP A 1 124 ? 4.433 7.554 0.661 1.00 89.94 124 ASP A CA 1
ATOM 996 C C . ASP A 1 124 ? 3.582 6.561 -0.158 1.00 89.94 124 ASP A C 1
ATOM 998 O O . ASP A 1 124 ? 2.906 6.884 -1.148 1.00 89.94 124 ASP A O 1
ATOM 1002 N N . GLY A 1 125 ? 3.626 5.301 0.249 1.00 93.38 125 GLY A N 1
ATOM 1003 C CA . GLY A 1 125 ? 2.928 4.205 -0.398 1.00 93.38 125 GLY A CA 1
ATOM 1004 C C . GLY A 1 125 ? 1.497 4.162 0.078 1.00 93.38 125 GLY A C 1
ATOM 1005 O O . GLY A 1 125 ? 0.617 4.751 -0.551 1.00 93.38 125 GLY A O 1
ATOM 1006 N N . ILE A 1 126 ? 1.264 3.427 1.160 1.00 97.12 126 ILE A N 1
ATOM 1007 C CA . ILE A 1 126 ? -0.064 3.258 1.744 1.00 97.12 126 ILE A CA 1
ATOM 1008 C C . ILE A 1 126 ? -0.069 3.824 3.160 1.00 97.12 126 ILE A C 1
ATOM 1010 O O . ILE A 1 126 ? 0.536 3.238 4.058 1.00 97.12 126 ILE A O 1
ATOM 1014 N N . ASP A 1 127 ? -0.830 4.897 3.353 1.00 95.88 127 ASP A N 1
ATOM 1015 C CA . ASP A 1 127 ? -1.050 5.518 4.658 1.00 95.88 127 ASP A CA 1
ATOM 1016 C C . ASP A 1 127 ? -2.393 5.088 5.231 1.00 95.88 127 ASP A C 1
ATOM 1018 O O . ASP A 1 127 ? -3.432 5.262 4.591 1.00 95.88 127 ASP A O 1
ATOM 1022 N N . ILE A 1 128 ? -2.369 4.551 6.449 1.00 98.00 128 ILE A N 1
ATOM 1023 C CA . ILE A 1 128 ? -3.526 4.013 7.163 1.00 98.00 128 ILE A CA 1
ATOM 1024 C C . ILE A 1 128 ? -3.732 4.824 8.438 1.00 98.00 128 ILE A C 1
ATOM 1026 O O . ILE A 1 128 ? -2.923 4.742 9.358 1.00 98.00 128 ILE A O 1
ATOM 1030 N N . MET A 1 129 ? -4.816 5.600 8.500 1.00 97.50 129 MET A N 1
ATOM 1031 C CA . MET A 1 129 ? -5.087 6.533 9.601 1.00 97.50 129 MET A CA 1
ATOM 1032 C C . MET A 1 129 ? -6.492 6.340 10.154 1.00 97.50 129 MET A C 1
ATOM 1034 O O . MET A 1 129 ? -7.474 6.414 9.409 1.00 97.50 129 MET A O 1
ATOM 1038 N N . ALA A 1 130 ? -6.582 6.100 11.462 1.00 97.50 130 ALA A N 1
ATOM 1039 C CA . ALA A 1 130 ? -7.821 5.805 12.181 1.00 97.50 130 ALA A CA 1
ATOM 1040 C C . ALA A 1 130 ? -8.717 4.761 11.471 1.00 97.50 130 ALA A C 1
ATOM 1042 O O . ALA A 1 130 ? -9.906 4.992 11.244 1.00 97.50 130 ALA A O 1
ATOM 1043 N N . CYS A 1 131 ? -8.140 3.643 11.020 1.00 98.44 131 CYS A N 1
ATOM 1044 C CA . CYS A 1 131 ? -8.833 2.646 10.193 1.00 98.44 131 CYS A CA 1
ATOM 1045 C C . CYS A 1 131 ? -9.059 1.310 10.913 1.00 98.44 131 CYS A C 1
ATOM 1047 O O . CYS A 1 131 ? -8.288 0.899 11.777 1.00 98.44 131 CYS A O 1
ATOM 1049 N N . PHE A 1 132 ? -10.087 0.569 10.494 1.00 98.62 132 PHE A N 1
ATOM 1050 C CA . PHE A 1 132 ? -10.430 -0.728 11.084 1.00 98.62 132 PHE A CA 1
ATOM 1051 C C . PHE A 1 132 ? -10.532 -1.830 10.028 1.00 98.62 132 PHE A C 1
ATOM 1053 O O . PHE A 1 132 ? -11.288 -1.708 9.067 1.00 98.62 132 PHE A O 1
ATOM 1060 N N . ASN A 1 133 ? -9.852 -2.956 10.243 1.00 98.69 133 ASN A N 1
ATOM 1061 C CA . ASN A 1 133 ? -9.924 -4.133 9.369 1.00 98.69 133 ASN A CA 1
ATOM 1062 C C . ASN A 1 133 ? -9.466 -3.838 7.927 1.00 98.69 133 ASN A C 1
ATOM 1064 O O . ASN A 1 133 ? -10.275 -3.665 7.010 1.00 98.69 133 ASN A O 1
ATOM 1068 N N . ILE A 1 134 ? -8.148 -3.767 7.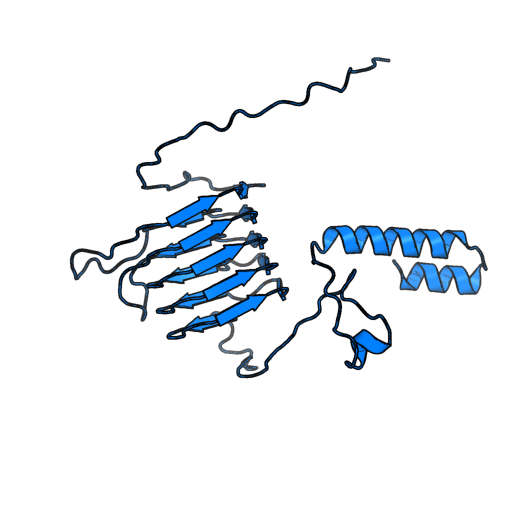753 1.00 98.75 134 ILE A N 1
ATOM 1069 C CA . ILE A 1 134 ? -7.483 -3.495 6.476 1.00 98.75 134 ILE A CA 1
ATOM 1070 C C . ILE A 1 134 ? -6.646 -4.720 6.100 1.00 98.75 134 ILE A C 1
ATOM 1072 O O . ILE A 1 134 ? -5.786 -5.132 6.876 1.00 98.75 134 ILE A O 1
ATOM 1076 N N . ASP A 1 135 ? -6.898 -5.304 4.929 1.00 98.75 135 ASP A N 1
ATOM 1077 C CA . ASP A 1 135 ? -6.148 -6.454 4.402 1.00 98.75 135 ASP A CA 1
ATOM 1078 C C . ASP A 1 135 ? -5.403 -6.038 3.132 1.00 98.75 135 ASP A C 1
ATOM 1080 O O . ASP A 1 135 ? -6.010 -5.634 2.138 1.00 98.75 135 ASP A O 1
ATOM 1084 N N . ILE A 1 136 ? -4.078 -6.108 3.184 1.00 98.69 136 ILE A N 1
ATOM 1085 C CA . ILE A 1 136 ? -3.172 -5.748 2.098 1.00 98.69 136 ILE A CA 1
ATOM 1086 C C . ILE A 1 136 ? -2.386 -6.999 1.733 1.00 98.69 136 ILE A C 1
ATOM 1088 O O . ILE A 1 136 ? -1.717 -7.593 2.579 1.00 98.69 136 ILE A O 1
ATOM 1092 N N . GLU A 1 137 ? -2.443 -7.415 0.477 1.00 97.62 137 GLU A N 1
ATOM 1093 C CA . GLU A 1 137 ? -1.693 -8.580 0.022 1.00 97.62 137 GLU A CA 1
ATOM 1094 C C . GLU A 1 137 ? -1.127 -8.411 -1.379 1.00 97.62 137 GLU A C 1
ATOM 1096 O O . GLU A 1 137 ? -1.717 -7.734 -2.220 1.00 97.62 137 GLU A O 1
ATOM 1101 N N . ASP A 1 138 ? -0.007 -9.087 -1.641 1.00 96.25 138 ASP A N 1
ATOM 1102 C CA . ASP A 1 138 ? 0.555 -9.188 -2.989 1.00 96.25 138 ASP A CA 1
ATOM 1103 C C . ASP A 1 138 ? 0.810 -7.806 -3.610 1.00 96.25 138 ASP A C 1
ATOM 1105 O O . ASP A 1 138 ? 0.284 -7.442 -4.666 1.00 96.25 138 ASP A O 1
ATOM 1109 N N . ILE A 1 139 ? 1.581 -6.990 -2.887 1.00 96.12 139 ILE A N 1
ATOM 1110 C CA . ILE A 1 139 ? 1.937 -5.641 -3.321 1.00 96.12 139 ILE A CA 1
ATOM 1111 C C . ILE A 1 139 ? 3.435 -5.505 -3.586 1.00 96.12 139 ILE A C 1
ATOM 1113 O O . ILE A 1 139 ? 4.261 -6.165 -2.953 1.00 96.12 139 ILE A O 1
ATOM 1117 N N . PHE A 1 140 ? 3.778 -4.606 -4.506 1.00 94.19 140 PHE A N 1
ATOM 1118 C CA . PHE A 1 140 ? 5.145 -4.134 -4.712 1.00 94.19 140 PHE A CA 1
ATOM 1119 C C . PHE A 1 140 ? 5.184 -2.617 -4.598 1.00 94.19 140 PHE A C 1
ATOM 1121 O O . PHE A 1 140 ? 4.506 -1.912 -5.346 1.00 94.19 140 PHE A O 1
ATOM 1128 N N . ILE A 1 141 ? 5.983 -2.104 -3.678 1.00 93.25 141 ILE A N 1
ATOM 1129 C CA . ILE A 1 141 ? 6.032 -0.677 -3.382 1.00 93.25 141 ILE A CA 1
ATOM 1130 C C . ILE A 1 141 ? 7.492 -0.242 -3.393 1.00 93.25 141 ILE A C 1
ATOM 1132 O O . ILE A 1 141 ? 8.284 -0.739 -2.596 1.00 93.25 141 ILE A O 1
ATOM 1136 N N . ARG A 1 142 ? 7.844 0.652 -4.323 1.00 89.75 142 ARG A N 1
ATOM 1137 C CA . ARG A 1 142 ? 9.150 1.306 -4.375 1.00 89.75 142 ARG A CA 1
ATOM 1138 C C . ARG A 1 142 ? 8.996 2.813 -4.245 1.00 89.75 142 ARG A C 1
ATOM 1140 O O . ARG A 1 142 ? 8.552 3.464 -5.193 1.00 89.75 142 ARG A O 1
ATOM 1147 N N . ASN A 1 143 ? 9.411 3.362 -3.112 1.00 83.62 143 ASN A N 1
ATOM 1148 C CA . ASN A 1 143 ? 9.032 4.719 -2.744 1.00 83.62 143 ASN A CA 1
ATOM 1149 C C . ASN A 1 143 ? 10.209 5.544 -2.281 1.00 83.62 143 ASN A C 1
ATOM 1151 O O . ASN A 1 143 ? 11.106 5.044 -1.607 1.00 83.62 143 ASN A O 1
ATOM 1155 N N . SER A 1 144 ? 10.126 6.838 -2.547 1.00 83.38 144 SER A N 1
ATOM 1156 C CA . SER A 1 144 ? 10.987 7.843 -1.936 1.00 83.38 144 SER A CA 1
ATOM 1157 C C . SER A 1 144 ? 10.647 8.137 -0.477 1.00 83.38 144 SER A C 1
ATOM 1159 O O . SER A 1 144 ? 11.511 8.653 0.214 1.00 83.38 144 SER A O 1
ATOM 1161 N N . ASP A 1 145 ? 9.441 7.831 -0.001 1.00 86.56 145 ASP A N 1
ATOM 1162 C CA . ASP A 1 145 ? 9.038 8.004 1.403 1.00 86.56 145 ASP A CA 1
ATOM 1163 C C . ASP A 1 145 ? 8.506 6.675 1.976 1.00 86.56 145 ASP A C 1
ATOM 1165 O O . ASP A 1 145 ? 8.801 5.610 1.422 1.00 86.56 145 ASP A O 1
ATOM 1169 N N . ASP A 1 146 ? 7.760 6.706 3.078 1.00 91.62 146 ASP A N 1
ATOM 1170 C CA . ASP A 1 146 ? 7.281 5.498 3.756 1.00 91.62 146 ASP A CA 1
ATOM 1171 C C . ASP A 1 146 ? 6.550 4.530 2.805 1.00 91.62 146 ASP A C 1
ATOM 1173 O O . ASP A 1 146 ? 5.709 4.918 1.994 1.00 91.62 146 ASP A O 1
ATOM 1177 N N . CYS A 1 147 ? 6.871 3.234 2.849 1.00 94.19 147 CYS A N 1
ATOM 1178 C CA . CYS A 1 147 ? 6.191 2.251 2.002 1.00 94.19 147 CYS A CA 1
ATOM 1179 C C . CYS A 1 147 ? 4.807 1.901 2.553 1.00 94.19 147 CYS A C 1
ATOM 1181 O O . CYS A 1 147 ? 3.824 1.961 1.813 1.00 94.19 147 CYS A O 1
ATOM 1183 N N . ILE A 1 148 ? 4.725 1.572 3.843 1.00 96.69 148 ILE A N 1
ATOM 1184 C CA . ILE A 1 148 ? 3.469 1.356 4.565 1.00 96.69 148 ILE A CA 1
ATOM 1185 C C . ILE A 1 148 ? 3.523 2.114 5.887 1.00 96.69 148 ILE A C 1
ATOM 1187 O O . ILE A 1 148 ? 4.409 1.865 6.706 1.00 96.69 148 ILE A O 1
ATOM 1191 N N . ALA A 1 149 ? 2.535 2.972 6.120 1.00 95.81 149 ALA A N 1
ATOM 1192 C CA . ALA A 1 149 ? 2.436 3.778 7.321 1.00 95.81 149 ALA A CA 1
ATOM 1193 C C . ALA A 1 149 ? 1.136 3.503 8.085 1.00 95.81 149 ALA A C 1
ATOM 1195 O O . ALA A 1 149 ? 0.044 3.521 7.515 1.00 95.81 149 ALA A O 1
ATOM 1196 N N . VAL A 1 150 ? 1.250 3.230 9.388 1.00 97.75 150 VAL A N 1
ATOM 1197 C CA . VAL A 1 150 ? 0.119 2.895 10.266 1.00 97.75 150 VAL A CA 1
ATOM 1198 C C . VAL A 1 150 ? 0.035 3.888 11.421 1.00 97.75 150 VAL A C 1
ATOM 1200 O O . VAL A 1 150 ? 0.882 3.915 12.315 1.00 97.75 150 VAL A O 1
ATOM 1203 N N . TYR A 1 151 ? -1.024 4.685 11.432 1.00 96.88 151 TYR A N 1
ATOM 1204 C CA . TYR A 1 151 ? -1.211 5.808 12.344 1.00 96.88 151 TYR A CA 1
ATOM 1205 C C . TYR A 1 151 ? -2.564 5.747 13.049 1.00 96.88 151 TYR A C 1
ATOM 1207 O O . TYR A 1 151 ? -3.517 5.172 12.525 1.00 96.88 151 TYR A O 1
ATOM 1215 N N . GLY A 1 152 ? -2.656 6.353 14.234 1.00 96.31 152 GLY A N 1
ATOM 1216 C CA . GLY A 1 152 ? -3.934 6.645 14.880 1.00 96.31 152 GLY A CA 1
ATOM 1217 C C . GLY A 1 152 ? -4.569 7.886 14.255 1.00 96.31 152 GLY A C 1
ATOM 1218 O O . GLY A 1 152 ? -4.673 8.003 13.029 1.00 96.31 152 GLY A O 1
ATOM 1219 N N . THR A 1 153 ? -4.932 8.846 15.098 1.00 95.88 153 THR A N 1
ATOM 1220 C CA . THR A 1 153 ? -5.407 10.165 14.695 1.00 95.88 153 THR A CA 1
ATOM 1221 C C . THR A 1 153 ? -4.344 10.889 13.877 1.00 95.88 153 THR A C 1
ATOM 1223 O O . THR A 1 153 ? -3.205 11.079 14.315 1.00 95.88 153 THR A O 1
ATOM 1226 N N . ARG A 1 154 ? -4.733 11.352 12.689 1.00 93.81 154 ARG A N 1
ATOM 1227 C CA . ARG A 1 154 ? -3.909 12.211 11.838 1.00 93.81 154 ARG A CA 1
ATOM 1228 C C . ARG A 1 154 ? -4.808 13.136 11.024 1.00 93.81 154 ARG A C 1
ATOM 1230 O O . ARG A 1 154 ? -5.727 12.685 10.343 1.00 93.81 154 ARG A O 1
ATOM 1237 N N . TRP A 1 155 ? -4.508 14.432 11.090 1.00 91.06 155 TRP A N 1
ATOM 1238 C CA . TRP A 1 155 ? -5.307 15.506 10.484 1.00 91.06 155 TRP A CA 1
ATOM 1239 C C . TRP A 1 155 ? -6.792 15.408 10.872 1.00 91.06 155 TRP A C 1
ATOM 1241 O O . TRP A 1 155 ? -7.106 15.493 12.055 1.00 91.06 155 TRP A O 1
ATOM 1251 N N . ASP A 1 156 ? -7.680 15.223 9.893 1.00 91.69 156 ASP A N 1
ATOM 1252 C CA . ASP A 1 156 ? -9.132 15.159 10.075 1.00 91.69 156 ASP A CA 1
ATOM 1253 C C . ASP A 1 156 ? -9.643 13.746 10.423 1.00 91.69 156 ASP A C 1
ATOM 1255 O O . ASP A 1 156 ? -10.851 13.545 10.577 1.00 91.69 156 ASP A O 1
ATOM 1259 N N . PHE A 1 157 ? -8.755 12.751 10.530 1.00 95.19 157 PHE A N 1
ATOM 1260 C CA . PHE A 1 157 ? -9.106 11.383 10.913 1.00 95.19 157 PHE A CA 1
ATOM 1261 C C . PHE A 1 157 ? -8.788 11.169 12.377 1.00 95.19 157 PHE A C 1
ATOM 1263 O O . PHE A 1 157 ? -7.637 11.313 12.775 1.00 95.19 157 PHE A O 1
ATOM 1270 N N . TYR A 1 158 ? -9.804 10.805 13.154 1.00 94.88 158 TYR A N 1
ATOM 1271 C CA . TYR A 1 158 ? -9.698 10.652 14.599 1.00 94.88 158 TYR A CA 1
ATOM 1272 C C . TYR A 1 158 ? -9.979 9.216 15.023 1.00 94.88 158 TYR A C 1
ATOM 1274 O O . TYR A 1 158 ? -10.993 8.637 14.621 1.00 94.88 158 TYR A O 1
ATOM 1282 N N . GLY A 1 159 ? -9.113 8.691 15.883 1.00 95.69 159 GLY A N 1
ATOM 1283 C CA . GLY A 1 159 ? -9.274 7.419 16.567 1.00 95.69 159 GLY A CA 1
ATOM 1284 C C . GLY A 1 159 ? -8.204 6.382 16.248 1.00 95.69 159 GLY A C 1
ATOM 1285 O O . GLY A 1 159 ? -7.183 6.633 15.606 1.00 95.69 159 GLY A O 1
ATOM 1286 N N . ASP A 1 160 ? -8.489 5.178 16.726 1.00 97.06 160 ASP A N 1
ATOM 1287 C CA . ASP A 1 160 ? -7.596 4.029 16.689 1.00 97.06 160 ASP A CA 1
ATOM 1288 C C . ASP A 1 160 ? -7.418 3.447 15.285 1.00 97.06 160 ASP A C 1
ATOM 1290 O O . ASP A 1 160 ? -8.344 3.452 14.470 1.00 97.06 160 ASP A O 1
ATOM 1294 N N . THR A 1 161 ? -6.264 2.815 15.059 1.00 98.38 161 THR A N 1
ATOM 1295 C CA . THR A 1 161 ? -6.083 1.897 13.929 1.00 98.38 161 THR A CA 1
ATOM 1296 C C . THR A 1 161 ? -5.953 0.468 14.427 1.00 98.38 161 THR A C 1
ATOM 1298 O O . THR A 1 161 ? -5.047 0.142 15.192 1.00 98.38 161 THR A O 1
ATOM 1301 N N . ARG A 1 162 ? -6.864 -0.411 13.996 1.00 98.44 162 ARG A N 1
ATOM 1302 C CA . ARG A 1 162 ? -6.934 -1.792 14.492 1.00 98.44 162 ARG A CA 1
ATOM 1303 C C . ARG A 1 162 ? -7.134 -2.803 13.369 1.00 98.44 162 ARG A C 1
ATOM 1305 O O . ARG A 1 162 ? -7.857 -2.543 12.407 1.00 98.44 162 ARG A O 1
ATOM 1312 N N . TYR A 1 163 ? -6.571 -3.999 13.539 1.00 98.62 163 TYR A N 1
ATOM 1313 C CA . TYR A 1 163 ? -6.737 -5.129 12.611 1.00 98.62 163 TYR A CA 1
ATOM 1314 C C . TYR A 1 163 ? -6.222 -4.829 11.197 1.00 98.62 163 TYR A C 1
ATOM 1316 O O . TYR A 1 163 ? -6.954 -4.938 10.216 1.00 98.62 163 TYR A O 1
ATOM 1324 N N . VAL A 1 164 ? -4.948 -4.460 11.085 1.00 98.75 164 VAL A N 1
ATOM 1325 C CA . VAL A 1 164 ? -4.276 -4.293 9.788 1.00 98.75 164 VAL A CA 1
ATOM 1326 C C . VAL A 1 164 ? -3.426 -5.528 9.521 1.00 98.75 164 VAL A C 1
ATOM 1328 O O . VAL A 1 164 ? -2.594 -5.900 10.344 1.00 98.75 164 VAL A O 1
ATOM 1331 N N . THR A 1 165 ? -3.629 -6.184 8.383 1.00 98.75 165 THR A N 1
ATOM 1332 C CA . THR A 1 165 ? -2.783 -7.291 7.924 1.00 98.75 165 THR A CA 1
ATOM 1333 C C . THR A 1 165 ? -2.147 -6.925 6.591 1.00 98.75 165 THR A C 1
ATOM 1335 O O . THR A 1 165 ? -2.845 -6.527 5.665 1.00 98.75 165 THR A O 1
ATOM 1338 N N . VAL A 1 166 ? -0.827 -7.068 6.497 1.00 98.56 166 VAL A N 1
ATOM 1339 C CA . VAL A 1 166 ? -0.045 -6.909 5.267 1.00 98.56 166 VAL A CA 1
ATOM 1340 C C . VAL A 1 166 ? 0.704 -8.208 5.013 1.00 98.56 166 VAL A C 1
ATOM 1342 O O . VAL A 1 166 ? 1.403 -8.692 5.906 1.00 98.56 166 VAL A O 1
ATOM 1345 N N . ARG A 1 167 ? 0.556 -8.803 3.825 1.00 98.44 167 ARG A N 1
ATOM 1346 C CA . ARG A 1 167 ? 1.153 -10.115 3.542 1.00 98.44 167 ARG A CA 1
ATOM 1347 C C . ARG A 1 167 ? 1.648 -10.320 2.119 1.00 98.44 167 ARG A C 1
ATOM 1349 O O . ARG A 1 167 ? 1.138 -9.711 1.186 1.00 98.44 167 ARG A O 1
ATOM 1356 N N . ASN A 1 168 ? 2.616 -11.219 1.942 1.00 96.75 168 ASN A N 1
ATOM 1357 C CA . ASN A 1 168 ? 3.137 -11.630 0.628 1.00 96.75 168 ASN A CA 1
ATOM 1358 C C . ASN A 1 168 ? 3.576 -10.434 -0.225 1.00 96.75 168 ASN A C 1
ATOM 1360 O O . ASN A 1 168 ? 3.108 -10.266 -1.344 1.00 96.75 168 ASN A O 1
ATOM 1364 N N . SER A 1 169 ? 4.373 -9.538 0.346 1.00 96.12 169 SER A N 1
ATOM 1365 C CA . SER A 1 169 ? 4.590 -8.206 -0.223 1.00 96.12 169 SER A CA 1
ATOM 1366 C C . SER A 1 169 ? 6.063 -7.851 -0.291 1.00 96.12 169 SER A C 1
ATOM 1368 O O . SER A 1 169 ? 6.860 -8.326 0.513 1.00 96.12 169 SER A O 1
ATOM 1370 N N . VAL A 1 170 ? 6.415 -6.990 -1.239 1.00 93.62 170 VAL A N 1
ATOM 1371 C CA . VAL A 1 170 ? 7.793 -6.564 -1.473 1.00 93.62 170 VAL A CA 1
ATOM 1372 C C . VAL A 1 170 ? 7.884 -5.049 -1.349 1.00 93.62 170 VAL A C 1
ATOM 1374 O O . VAL A 1 170 ? 7.175 -4.320 -2.044 1.00 93.62 170 VAL A O 1
ATOM 1377 N N . LEU A 1 171 ? 8.754 -4.576 -0.461 1.00 93.94 171 LEU A N 1
ATOM 1378 C CA . LEU A 1 171 ? 8.914 -3.162 -0.133 1.00 93.94 171 LEU A CA 1
ATOM 1379 C C . LEU A 1 171 ? 10.341 -2.710 -0.458 1.00 93.94 171 LEU A C 1
ATOM 1381 O O . LEU A 1 171 ? 11.317 -3.395 -0.153 1.00 93.94 171 LEU A O 1
ATOM 1385 N N . TRP A 1 172 ? 10.466 -1.546 -1.079 1.00 91.12 172 TRP A N 1
ATOM 1386 C CA . TRP A 1 172 ? 11.734 -0.933 -1.445 1.00 91.12 172 TRP A CA 1
ATOM 1387 C C . TRP A 1 172 ? 11.674 0.549 -1.077 1.00 91.12 172 TRP A C 1
ATOM 1389 O O . TRP A 1 172 ? 11.145 1.368 -1.827 1.00 91.12 172 TRP A O 1
ATOM 1399 N N . ALA A 1 173 ? 12.252 0.903 0.067 1.00 86.75 173 ALA A N 1
ATOM 1400 C CA . ALA A 1 173 ? 12.320 2.290 0.510 1.00 86.75 173 ALA A CA 1
ATOM 1401 C C . ALA A 1 173 ? 13.625 2.932 0.013 1.00 86.75 173 ALA A C 1
ATOM 1403 O O . ALA A 1 173 ? 14.713 2.586 0.474 1.00 86.75 173 ALA A O 1
ATOM 1404 N N . ASP A 1 174 ? 13.519 3.861 -0.940 1.00 79.25 174 ASP A N 1
ATOM 1405 C CA . ASP A 1 174 ? 14.660 4.597 -1.496 1.00 79.25 174 ASP A CA 1
ATOM 1406 C C . ASP A 1 174 ? 15.232 5.626 -0.487 1.00 79.25 174 ASP A C 1
ATOM 1408 O O . ASP A 1 174 ? 16.423 5.929 -0.569 1.00 79.25 174 ASP A O 1
ATOM 1412 N N . VAL A 1 175 ? 14.433 6.162 0.459 1.00 77.81 175 VAL A N 1
ATOM 1413 C CA . VAL A 1 175 ? 14.910 7.125 1.489 1.00 77.81 175 VAL A CA 1
ATOM 1414 C C . VAL A 1 175 ? 14.385 6.843 2.906 1.00 77.81 175 VAL A C 1
ATOM 1416 O O . VAL A 1 175 ? 15.193 6.785 3.828 1.00 77.81 175 VAL A O 1
ATOM 1419 N N . ALA A 1 176 ? 13.066 6.722 3.103 1.00 83.62 176 ALA A N 1
ATOM 1420 C CA . ALA A 1 176 ? 12.455 6.611 4.437 1.00 83.62 176 ALA A CA 1
ATOM 1421 C C . ALA A 1 176 ? 12.263 5.143 4.870 1.00 83.62 176 ALA A C 1
ATOM 1423 O O . ALA A 1 176 ? 13.188 4.337 4.751 1.00 83.62 176 ALA A O 1
ATOM 1424 N N . HIS A 1 177 ? 11.082 4.774 5.376 1.00 88.75 177 HIS A N 1
ATOM 1425 C CA . HIS A 1 177 ? 10.883 3.484 6.029 1.00 88.75 177 HIS A CA 1
ATOM 1426 C C . HIS A 1 177 ? 10.109 2.499 5.142 1.00 88.75 177 HIS A C 1
ATOM 1428 O O . HIS A 1 177 ? 9.075 2.840 4.568 1.00 88.75 177 HIS A O 1
ATOM 1434 N N . PRO A 1 178 ? 10.507 1.217 5.082 1.00 91.12 178 PRO A N 1
ATOM 1435 C CA . PRO A 1 178 ? 9.642 0.180 4.525 1.00 91.12 178 PRO A CA 1
ATOM 1436 C C . PRO A 1 178 ? 8.319 0.066 5.303 1.00 91.12 178 PRO A C 1
ATOM 1438 O O . PRO A 1 178 ? 7.251 -0.121 4.726 1.00 91.12 178 PRO A O 1
ATOM 1441 N N . ILE A 1 179 ? 8.372 0.181 6.630 1.00 94.00 179 ILE A N 1
ATOM 1442 C CA . ILE A 1 179 ? 7.201 0.115 7.507 1.00 94.00 179 ILE A CA 1
ATOM 1443 C C . ILE A 1 179 ? 7.393 1.129 8.635 1.00 94.00 179 ILE A C 1
ATOM 1445 O O . ILE A 1 179 ? 8.430 1.103 9.298 1.00 94.00 179 ILE A O 1
ATOM 1449 N N . ILE A 1 180 ? 6.382 1.958 8.891 1.00 92.31 180 ILE A N 1
ATOM 1450 C CA . ILE A 1 180 ? 6.333 2.866 10.042 1.00 92.31 180 ILE A CA 1
ATOM 1451 C C . ILE A 1 180 ? 5.001 2.736 10.785 1.00 92.31 180 ILE A C 1
ATOM 1453 O O . ILE A 1 180 ? 3.944 2.515 10.187 1.00 92.31 180 ILE A O 1
ATOM 1457 N N . MET A 1 181 ? 5.046 2.859 12.113 1.00 93.56 181 MET A N 1
ATOM 1458 C CA . MET A 1 181 ? 3.862 2.779 12.963 1.00 93.56 181 MET A CA 1
ATOM 1459 C C . MET A 1 181 ? 3.964 3.699 14.180 1.00 93.56 181 MET A C 1
ATOM 1461 O O . MET A 1 181 ? 5.001 3.754 14.836 1.00 93.56 181 MET A O 1
ATOM 1465 N N . GLY A 1 182 ? 2.862 4.370 14.522 1.00 85.44 182 GLY A N 1
ATOM 1466 C CA . GLY A 1 182 ? 2.695 5.013 15.833 1.00 85.44 182 GLY A CA 1
ATOM 1467 C C . GLY A 1 182 ? 3.313 6.402 16.004 1.00 85.44 182 GLY A C 1
ATOM 1468 O O . GLY A 1 182 ? 3.249 6.950 17.099 1.00 85.44 182 GLY A O 1
ATOM 1469 N N . THR A 1 183 ? 3.860 7.020 14.954 1.00 87.81 183 THR A N 1
ATOM 1470 C CA . THR A 1 183 ? 4.389 8.400 15.024 1.00 87.81 183 THR A CA 1
ATOM 1471 C C . THR A 1 183 ? 3.301 9.482 15.016 1.00 87.81 183 THR A C 1
ATOM 1473 O O . THR A 1 183 ? 3.599 10.656 15.245 1.00 87.81 183 THR A O 1
ATOM 1476 N N . HIS A 1 184 ? 2.037 9.103 14.800 1.00 91.12 184 HIS A N 1
ATOM 1477 C CA . HIS A 1 184 ? 0.883 10.000 14.798 1.00 91.12 184 HIS A CA 1
ATOM 1478 C C . HIS A 1 184 ? -0.284 9.431 15.622 1.00 91.12 184 HIS A C 1
ATOM 1480 O O . HIS A 1 184 ? -0.638 8.257 15.472 1.00 91.12 184 HIS A O 1
ATOM 1486 N N . GLY A 1 185 ? -0.868 10.292 16.466 1.00 91.12 185 GLY A N 1
ATOM 1487 C CA . GLY A 1 185 ? -2.042 10.027 17.299 1.00 91.12 185 GLY A CA 1
ATOM 1488 C C . GLY A 1 185 ? -2.515 11.261 18.093 1.00 91.12 185 GLY A C 1
ATOM 1489 O O . GLY A 1 185 ? -1.864 12.312 18.085 1.00 91.12 185 GLY A O 1
ATOM 1490 N N . ASP A 1 186 ? -3.645 11.143 18.791 1.00 92.00 186 ASP A N 1
ATOM 1491 C CA . ASP A 1 186 ? -4.293 12.208 19.562 1.00 92.00 186 ASP A CA 1
ATOM 1492 C C . ASP A 1 186 ? -3.667 12.347 20.954 1.00 92.00 186 ASP A C 1
ATOM 1494 O O . ASP A 1 186 ? -4.197 11.909 21.976 1.00 92.00 186 ASP A O 1
ATOM 1498 N N . HIS A 1 187 ? -2.516 13.016 21.002 1.00 85.75 187 HIS A N 1
ATOM 1499 C CA . HIS A 1 187 ? -1.835 13.346 22.256 1.00 85.75 187 HIS A CA 1
ATOM 1500 C C . HIS A 1 187 ? -2.645 14.273 23.187 1.00 85.75 187 HIS A C 1
ATOM 1502 O O . HIS A 1 187 ? -2.235 14.488 24.328 1.00 85.75 187 HIS A O 1
ATOM 1508 N N . HIS A 1 188 ? -3.769 14.840 22.730 1.00 87.56 188 HIS A N 1
ATOM 1509 C CA . HIS A 1 188 ? -4.659 15.638 23.572 1.00 87.56 188 HIS A CA 1
ATOM 1510 C C . HIS A 1 188 ? -5.702 14.786 24.314 1.00 87.56 188 HIS A C 1
ATOM 1512 O O . HIS A 1 188 ? -6.319 15.294 25.253 1.00 87.56 188 HIS A O 1
ATOM 1518 N N . LYS A 1 189 ? -5.909 13.519 23.921 1.00 80.56 189 LYS A N 1
ATOM 1519 C CA . LYS A 1 189 ? -6.911 12.606 24.498 1.00 80.56 189 LYS A CA 1
ATOM 1520 C C . LYS A 1 189 ? -6.318 11.233 24.812 1.00 80.56 189 LYS A C 1
ATOM 1522 O O . LYS A 1 189 ? -6.671 10.251 24.178 1.00 80.56 189 LYS A O 1
ATOM 1527 N N . ASP A 1 190 ? -5.399 11.187 25.774 1.00 86.62 190 ASP A N 1
ATOM 1528 C CA . ASP A 1 190 ? -4.719 9.971 26.264 1.00 86.62 190 ASP A CA 1
ATOM 1529 C C . ASP A 1 190 ? -3.984 9.122 25.195 1.00 86.62 190 ASP A C 1
ATOM 1531 O O . ASP A 1 190 ? -3.404 8.088 25.526 1.00 86.62 190 ASP A O 1
ATOM 1535 N N . GLY A 1 191 ? -3.913 9.594 23.944 1.00 88.88 191 GLY A N 1
ATOM 1536 C CA . GLY A 1 191 ? -3.368 8.865 22.803 1.00 88.88 191 GLY A CA 1
ATOM 1537 C C . GLY A 1 191 ? -4.389 7.936 22.141 1.00 88.88 191 GLY A C 1
ATOM 1538 O O . GLY A 1 191 ? -5.372 7.514 22.745 1.00 88.88 191 GLY A O 1
ATOM 1539 N N . ASP A 1 192 ? -4.127 7.583 20.882 1.00 95.12 192 ASP A N 1
ATOM 1540 C CA . ASP A 1 192 ? -4.865 6.516 20.201 1.00 95.12 192 ASP A CA 1
ATOM 1541 C C . ASP A 1 192 ? -4.170 5.169 20.391 1.00 95.12 192 ASP A C 1
ATOM 1543 O O . ASP A 1 192 ? -2.953 5.079 20.575 1.00 95.12 192 ASP A O 1
ATOM 1547 N N . THR A 1 193 ? -4.945 4.100 20.264 1.00 95.62 193 THR A N 1
ATOM 1548 C CA . THR A 1 193 ? -4.441 2.731 20.261 1.00 95.62 193 THR A CA 1
ATOM 1549 C C . THR A 1 193 ? -4.192 2.259 18.830 1.00 95.62 193 THR A C 1
ATOM 1551 O O . THR A 1 193 ? -5.082 2.301 17.977 1.00 95.62 193 THR A O 1
ATOM 1554 N N . ILE A 1 194 ? -2.991 1.738 18.575 1.00 97.00 194 ILE A N 1
ATOM 1555 C CA . ILE A 1 194 ? -2.684 0.968 17.366 1.00 97.00 194 ILE A CA 1
ATOM 1556 C C . ILE A 1 194 ? -2.432 -0.480 17.780 1.00 97.00 194 ILE A C 1
ATOM 1558 O O . ILE A 1 194 ? -1.444 -0.774 18.449 1.00 97.00 194 ILE A O 1
ATOM 1562 N N . GLU A 1 195 ? -3.332 -1.391 17.410 1.00 97.12 195 GLU A N 1
ATOM 1563 C CA . GLU A 1 195 ? -3.276 -2.787 17.863 1.00 97.12 195 GLU A CA 1
ATOM 1564 C C . GLU A 1 195 ? -3.717 -3.792 16.792 1.00 97.12 195 GLU A C 1
ATOM 1566 O O . GLU A 1 195 ? -4.377 -3.464 15.805 1.00 97.12 195 GLU A O 1
ATOM 1571 N N . HIS A 1 196 ? -3.357 -5.061 16.999 1.00 98.06 196 HIS A N 1
ATOM 1572 C CA . HIS A 1 196 ? -3.658 -6.158 16.073 1.00 98.06 196 HIS A CA 1
ATOM 1573 C C . HIS A 1 196 ? -3.131 -5.914 14.651 1.00 98.06 196 HIS A C 1
ATOM 1575 O O . HIS A 1 196 ? -3.826 -6.159 13.663 1.00 98.06 196 HIS A O 1
ATOM 1581 N N . ILE A 1 197 ? -1.887 -5.442 14.558 1.00 97.94 197 ILE A N 1
ATOM 1582 C CA . ILE A 1 197 ? -1.191 -5.241 13.291 1.00 97.94 197 ILE A CA 1
ATOM 1583 C C . ILE A 1 197 ? -0.309 -6.452 12.987 1.00 97.94 197 ILE A C 1
ATOM 1585 O O . ILE A 1 197 ? 0.440 -6.916 13.846 1.00 97.94 197 ILE A O 1
ATOM 1589 N N . ARG A 1 198 ? -0.395 -6.973 11.764 1.00 98.12 198 ARG A N 1
ATOM 1590 C CA . ARG A 1 198 ? 0.355 -8.147 11.313 1.00 98.12 198 ARG A CA 1
ATOM 1591 C C . ARG A 1 198 ? 1.015 -7.873 9.972 1.00 98.12 198 ARG A C 1
ATOM 1593 O O . ARG A 1 198 ? 0.333 -7.577 9.000 1.00 98.12 198 ARG A O 1
ATOM 1600 N N . PHE A 1 199 ? 2.327 -8.059 9.923 1.00 97.50 199 PHE A N 1
ATOM 1601 C CA . PHE A 1 199 ? 3.112 -8.117 8.695 1.00 97.50 199 PHE A CA 1
ATOM 1602 C C . PHE A 1 199 ? 3.652 -9.541 8.545 1.00 97.50 199 PHE A C 1
ATOM 1604 O O . PHE A 1 199 ? 4.285 -10.056 9.466 1.00 97.50 199 PHE A O 1
ATOM 1611 N N . GLU A 1 200 ? 3.376 -10.200 7.424 1.00 96.88 200 GLU A N 1
ATOM 1612 C CA . GLU A 1 200 ? 3.714 -11.611 7.210 1.00 96.88 200 GLU A CA 1
ATOM 1613 C C . GLU A 1 200 ? 4.285 -11.830 5.808 1.00 96.88 200 GLU A C 1
ATOM 1615 O O . GLU A 1 200 ? 3.686 -11.413 4.825 1.00 96.88 200 GLU A O 1
ATOM 1620 N N . ASN A 1 201 ? 5.415 -12.531 5.687 1.00 96.38 201 ASN A N 1
ATOM 1621 C CA . ASN A 1 201 ? 6.046 -12.796 4.388 1.00 96.38 201 ASN A CA 1
ATOM 1622 C C . ASN A 1 201 ? 6.297 -11.496 3.588 1.00 96.38 201 ASN A C 1
ATOM 1624 O O . ASN A 1 201 ? 5.691 -11.261 2.538 1.00 96.38 201 ASN A O 1
ATOM 1628 N N . ILE A 1 202 ? 7.144 -10.627 4.153 1.00 96.50 202 ILE A N 1
ATOM 1629 C CA . ILE A 1 202 ? 7.518 -9.334 3.573 1.00 96.50 202 ILE A CA 1
ATOM 1630 C C . ILE A 1 202 ? 8.990 -9.371 3.169 1.00 96.50 202 ILE A C 1
ATOM 1632 O O . ILE A 1 202 ? 9.855 -9.552 4.028 1.00 96.50 202 ILE A O 1
ATOM 1636 N N . ASP A 1 203 ? 9.270 -9.153 1.887 1.00 90.25 203 ASP A N 1
ATOM 1637 C CA . ASP A 1 203 ? 10.630 -8.961 1.391 1.00 90.25 203 ASP A CA 1
ATOM 1638 C C . ASP A 1 203 ? 10.948 -7.463 1.345 1.00 90.25 203 ASP A C 1
ATOM 1640 O O . ASP A 1 203 ? 10.278 -6.693 0.659 1.00 90.25 203 ASP A O 1
ATOM 1644 N N . ILE A 1 204 ? 11.989 -7.038 2.058 1.00 91.44 204 ILE A N 1
ATOM 1645 C CA . ILE A 1 204 ? 12.492 -5.661 2.008 1.00 91.44 204 ILE A CA 1
ATOM 1646 C C . ILE A 1 204 ? 13.763 -5.668 1.159 1.00 91.44 204 ILE A C 1
ATOM 1648 O O . ILE A 1 204 ? 14.753 -6.293 1.541 1.00 91.44 204 ILE A O 1
ATOM 1652 N N . LEU A 1 205 ? 13.719 -5.028 -0.012 1.00 83.94 205 LEU A N 1
ATOM 1653 C CA . LEU A 1 205 ? 14.809 -5.089 -0.995 1.00 83.94 205 LEU A CA 1
ATOM 1654 C C . LEU A 1 205 ? 15.925 -4.078 -0.725 1.00 83.94 205 LEU A C 1
ATOM 1656 O O . LEU A 1 205 ? 17.088 -4.390 -0.958 1.00 83.94 205 LEU A O 1
ATOM 1660 N N . GLU A 1 206 ? 15.570 -2.885 -0.254 1.00 72.31 206 GLU A N 1
ATOM 1661 C CA . GLU A 1 206 ? 16.505 -1.813 0.086 1.00 72.31 206 GLU A CA 1
ATOM 1662 C C . GLU A 1 206 ? 15.883 -0.916 1.162 1.00 72.31 206 GLU A C 1
ATOM 1664 O O . GLU A 1 206 ? 14.658 -0.738 1.204 1.00 72.31 206 GLU A O 1
ATOM 1669 N N . HIS A 1 207 ? 16.740 -0.374 2.027 1.00 69.00 207 HIS A N 1
ATOM 1670 C CA . HIS A 1 207 ? 16.383 0.586 3.070 1.00 69.00 207 HIS A CA 1
ATOM 1671 C C . HIS A 1 207 ? 17.573 1.522 3.272 1.00 69.00 207 HIS A C 1
ATOM 1673 O O . HIS A 1 207 ? 18.558 1.165 3.918 1.00 69.00 207 HIS A O 1
ATOM 1679 N N . HIS A 1 208 ? 17.486 2.723 2.700 1.00 60.56 208 HIS A N 1
ATOM 1680 C CA . HIS A 1 208 ? 18.571 3.704 2.734 1.00 60.56 208 HIS A CA 1
ATOM 1681 C C . HIS A 1 208 ? 18.256 4.889 3.659 1.00 60.56 208 HIS A C 1
ATOM 1683 O O . HIS A 1 208 ? 18.285 6.052 3.254 1.00 60.56 208 HIS A O 1
ATOM 1689 N N . GLU A 1 209 ? 17.974 4.576 4.924 1.00 57.62 209 GLU A N 1
ATOM 1690 C CA . GLU A 1 209 ? 17.763 5.566 5.980 1.00 57.62 209 GLU A CA 1
ATOM 1691 C C . GLU A 1 209 ? 19.078 5.813 6.742 1.00 57.62 209 GLU A C 1
ATOM 1693 O O . GLU A 1 209 ? 19.790 4.883 7.123 1.00 57.62 209 GLU A O 1
ATOM 1698 N N . LEU A 1 210 ? 19.430 7.083 6.974 1.00 48.78 210 LEU A N 1
ATOM 1699 C CA . LEU A 1 210 ? 20.596 7.448 7.800 1.00 48.78 210 LEU A CA 1
ATOM 1700 C C . LEU A 1 210 ? 20.325 7.299 9.312 1.00 48.78 210 LEU A C 1
ATOM 1702 O O . LEU A 1 210 ? 21.257 7.381 10.114 1.00 48.78 210 LEU A O 1
ATOM 1706 N N . TYR A 1 211 ? 19.067 7.071 9.693 1.00 40.19 211 TYR A N 1
ATOM 1707 C CA . TYR A 1 211 ? 18.586 6.853 11.055 1.00 40.19 211 TYR A CA 1
ATOM 1708 C C . TYR A 1 211 ? 17.775 5.540 11.104 1.00 40.19 211 TYR A C 1
ATOM 1710 O O . TYR A 1 211 ? 17.635 4.856 10.102 1.00 40.19 211 TYR A O 1
ATOM 1718 N N . THR A 1 212 ? 17.458 5.042 12.293 1.00 40.31 212 THR A N 1
ATOM 1719 C CA . THR A 1 212 ? 17.185 3.614 12.544 1.00 40.31 212 THR A CA 1
ATOM 1720 C C . THR A 1 212 ? 15.732 3.209 12.257 1.00 40.31 212 THR A C 1
ATOM 1722 O O . THR A 1 212 ? 14.824 3.935 12.641 1.00 40.31 212 THR A O 1
ATOM 1725 N N . LEU A 1 213 ? 15.518 1.984 11.744 1.00 43.09 213 LEU A N 1
ATOM 1726 C CA . LEU A 1 213 ? 14.218 1.290 11.677 1.00 43.09 213 LEU A CA 1
ATOM 1727 C C . LEU A 1 213 ? 13.433 1.447 12.999 1.00 43.09 213 LEU A C 1
ATOM 1729 O O . LEU A 1 213 ? 13.775 0.835 14.013 1.00 43.09 213 LEU A O 1
ATOM 1733 N N . ASN A 1 214 ? 12.382 2.266 12.994 1.00 40.78 214 ASN A N 1
ATOM 1734 C CA . ASN A 1 214 ? 11.652 2.648 14.201 1.00 40.78 214 ASN A CA 1
ATOM 1735 C C . ASN A 1 214 ? 10.439 1.723 14.419 1.00 40.78 214 ASN A C 1
ATOM 1737 O O . ASN A 1 214 ? 9.303 2.061 14.094 1.00 40.78 214 ASN A O 1
ATOM 1741 N N . ILE A 1 215 ? 10.680 0.520 14.953 1.00 45.03 215 ILE A N 1
ATOM 1742 C CA . ILE A 1 215 ? 9.619 -0.387 15.426 1.00 45.03 215 ILE A CA 1
ATOM 1743 C C . ILE A 1 215 ? 9.512 -0.241 16.950 1.00 45.03 215 ILE A C 1
ATOM 1745 O O . ILE A 1 215 ? 10.171 -0.963 17.693 1.00 45.03 215 ILE A O 1
ATOM 1749 N N . ASN A 1 216 ? 8.673 0.677 17.438 1.00 33.81 216 ASN A N 1
ATOM 1750 C CA . ASN A 1 216 ? 8.319 0.763 18.864 1.00 33.81 216 ASN A CA 1
ATOM 1751 C C . ASN A 1 216 ? 7.190 -0.223 19.210 1.00 33.81 216 ASN A C 1
ATOM 1753 O O . ASN A 1 216 ? 6.121 0.170 19.670 1.00 33.81 216 ASN A O 1
ATOM 1757 N N . ALA A 1 217 ? 7.415 -1.513 18.960 1.00 34.88 217 ALA A N 1
ATOM 1758 C CA . ALA A 1 217 ? 6.506 -2.585 19.352 1.00 34.88 217 ALA A CA 1
ATOM 1759 C C . ALA A 1 217 ? 7.305 -3.744 19.958 1.00 34.88 217 ALA A C 1
ATOM 1761 O O . ALA A 1 217 ? 8.344 -4.135 19.421 1.00 34.88 217 ALA A O 1
ATOM 1762 N N . GLU A 1 218 ? 6.819 -4.315 21.063 1.00 27.19 218 GLU A N 1
ATOM 1763 C CA . GLU A 1 218 ? 7.332 -5.581 21.594 1.00 27.19 218 GLU A CA 1
ATOM 1764 C C . GLU A 1 218 ? 7.103 -6.692 20.556 1.00 27.19 218 GLU A C 1
ATOM 1766 O O . GLU A 1 218 ? 6.028 -7.282 20.451 1.00 27.19 218 GLU A O 1
ATOM 1771 N N . MET A 1 219 ? 8.121 -6.966 19.739 1.00 30.39 219 MET A N 1
ATOM 1772 C CA . MET A 1 219 ? 8.101 -8.081 18.800 1.00 30.39 219 MET A CA 1
ATOM 1773 C C . MET A 1 219 ? 8.452 -9.381 19.523 1.00 30.39 219 MET A C 1
ATOM 1775 O O . MET A 1 219 ? 9.613 -9.637 19.846 1.00 30.39 219 MET A O 1
ATOM 1779 N N . ASN A 1 220 ? 7.464 -10.260 19.688 1.00 28.42 220 ASN A N 1
ATOM 1780 C CA . ASN A 1 220 ? 7.722 -11.674 19.942 1.00 28.42 220 ASN A CA 1
ATOM 1781 C C . ASN A 1 220 ? 8.257 -12.318 18.654 1.00 28.42 220 ASN A C 1
ATOM 1783 O O . ASN A 1 220 ? 7.501 -12.689 17.758 1.00 28.42 220 ASN A O 1
ATOM 1787 N N . TYR A 1 221 ? 9.580 -12.422 18.552 1.00 26.53 221 TYR A N 1
ATOM 1788 C CA . TYR A 1 221 ? 10.262 -13.114 17.460 1.00 26.53 221 TYR A CA 1
ATOM 1789 C C . TYR A 1 221 ? 9.963 -14.622 17.528 1.00 26.53 221 TYR A C 1
ATOM 1791 O O . TYR A 1 221 ? 10.352 -15.289 18.486 1.00 26.53 221 TYR A O 1
ATOM 1799 N N . TRP A 1 222 ? 9.330 -15.187 16.496 1.00 29.48 222 TRP A N 1
ATOM 1800 C CA . TRP A 1 222 ? 9.377 -16.629 16.234 1.00 29.48 222 TRP A CA 1
ATOM 1801 C C . TRP A 1 222 ? 10.360 -16.859 15.081 1.00 29.48 222 TRP A C 1
ATOM 1803 O O . TRP A 1 222 ? 10.025 -16.543 13.937 1.00 29.48 222 TRP A O 1
ATOM 1813 N N . PRO A 1 223 ? 11.595 -17.330 15.334 1.00 28.69 223 PRO A N 1
ATOM 1814 C CA . PRO A 1 223 ? 12.574 -17.479 14.269 1.00 28.69 223 PRO A CA 1
ATOM 1815 C C . PRO A 1 223 ? 12.094 -18.521 13.254 1.00 28.69 223 PRO A C 1
ATOM 1817 O O . PRO A 1 223 ? 11.974 -19.707 13.559 1.00 28.69 223 PRO A O 1
ATOM 1820 N N . ALA A 1 224 ? 11.837 -18.073 12.027 1.00 35.03 224 ALA A N 1
ATOM 1821 C CA . ALA A 1 224 ? 11.683 -18.955 10.884 1.00 35.03 224 ALA A CA 1
ATOM 1822 C C . ALA A 1 224 ? 13.062 -19.527 10.520 1.00 35.03 224 ALA A C 1
ATOM 1824 O O . ALA A 1 224 ? 14.000 -18.792 10.202 1.00 35.03 224 ALA A O 1
ATOM 1825 N N . GLU A 1 225 ? 13.199 -20.853 10.570 1.00 30.47 225 GLU A N 1
ATOM 1826 C CA . GLU A 1 225 ? 14.369 -21.562 10.057 1.00 30.47 225 GLU A CA 1
ATOM 1827 C C . GLU A 1 225 ? 14.559 -21.262 8.565 1.00 30.47 225 GLU A C 1
ATOM 1829 O O . GLU A 1 225 ? 13.887 -21.810 7.688 1.00 30.47 225 GLU A O 1
ATOM 1834 N N . CYS A 1 226 ? 15.536 -20.411 8.270 1.00 29.77 226 CYS A N 1
ATOM 1835 C CA . CYS A 1 226 ? 16.001 -20.153 6.920 1.00 29.77 226 CYS A CA 1
ATOM 1836 C C . CYS A 1 226 ? 16.734 -21.403 6.394 1.00 29.77 226 CYS A C 1
ATOM 1838 O O . CYS A 1 226 ? 17.941 -21.584 6.596 1.00 29.77 226 CYS A O 1
ATOM 1840 N N . ARG A 1 227 ? 16.007 -22.316 5.734 1.00 32.22 227 ARG A N 1
ATOM 1841 C CA . ARG A 1 227 ? 16.606 -23.463 5.032 1.00 32.22 227 ARG A CA 1
ATOM 1842 C C . ARG A 1 227 ? 17.384 -22.969 3.815 1.00 32.22 227 ARG A C 1
ATOM 1844 O O . ARG A 1 227 ? 16.854 -22.863 2.711 1.00 32.22 227 ARG A O 1
ATOM 1851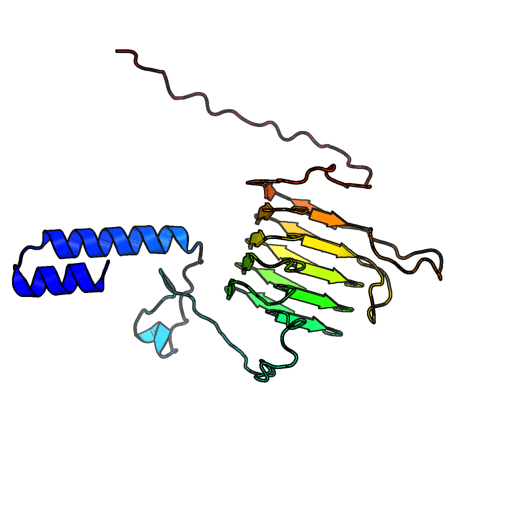 N N . ARG A 1 228 ? 18.684 -22.735 4.003 1.00 32.22 228 ARG A N 1
ATOM 1852 C CA . ARG A 1 228 ? 19.658 -22.631 2.909 1.00 32.22 228 ARG A CA 1
ATOM 1853 C C . ARG A 1 228 ? 19.598 -23.904 2.058 1.00 32.22 228 ARG A C 1
ATOM 1855 O O . ARG A 1 228 ? 20.050 -24.961 2.491 1.00 32.22 228 ARG A O 1
ATOM 1862 N N . ARG A 1 229 ? 19.091 -23.805 0.825 1.00 32.16 229 ARG A N 1
ATOM 1863 C CA . ARG A 1 229 ? 19.358 -24.804 -0.221 1.00 32.16 229 ARG A CA 1
ATOM 1864 C C . ARG A 1 229 ? 20.835 -24.699 -0.604 1.00 32.16 229 ARG A C 1
ATOM 1866 O O . ARG A 1 229 ? 21.239 -23.821 -1.359 1.00 32.16 229 ARG A O 1
ATOM 1873 N N . SER A 1 230 ? 21.654 -25.581 -0.044 1.00 34.06 230 SER A N 1
ATOM 1874 C CA . SER A 1 230 ? 23.029 -25.814 -0.471 1.00 34.06 230 SER A CA 1
ATOM 1875 C C . SER A 1 230 ? 23.023 -26.523 -1.828 1.00 34.06 230 SER A C 1
ATOM 1877 O O . SER A 1 230 ? 22.540 -27.645 -1.954 1.00 34.06 230 SER A O 1
ATOM 1879 N N . GLY A 1 231 ? 23.552 -25.875 -2.866 1.00 36.66 231 GLY A N 1
ATOM 1880 C CA . GLY A 1 231 ? 23.600 -26.511 -4.180 1.00 36.66 231 GLY A CA 1
ATOM 1881 C C . GLY A 1 231 ? 24.105 -25.650 -5.325 1.00 36.66 231 GLY A C 1
ATOM 1882 O O . GLY A 1 231 ? 23.436 -25.584 -6.341 1.00 36.66 231 GLY A O 1
ATOM 1883 N N . LEU A 1 232 ? 25.279 -25.026 -5.199 1.00 31.22 232 LEU A N 1
ATOM 1884 C CA . LEU A 1 232 ? 26.080 -24.630 -6.365 1.00 31.22 232 LEU A CA 1
ATOM 1885 C C . LEU A 1 232 ? 27.565 -24.663 -5.992 1.00 31.22 232 LEU A C 1
ATOM 1887 O O . LEU A 1 232 ? 28.101 -23.780 -5.323 1.00 31.22 232 LEU A O 1
ATOM 1891 N N . ARG A 1 233 ? 28.221 -25.757 -6.393 1.00 31.94 233 ARG A N 1
ATOM 1892 C CA . ARG A 1 233 ? 29.677 -25.904 -6.355 1.00 31.94 233 ARG A CA 1
ATOM 1893 C C . ARG A 1 233 ? 30.288 -24.897 -7.330 1.00 31.94 233 ARG A C 1
ATOM 1895 O O . ARG A 1 233 ? 29.976 -24.929 -8.517 1.00 31.94 233 ARG A O 1
ATOM 1902 N N . LYS A 1 234 ? 31.201 -24.059 -6.833 1.00 32.22 234 LYS A N 1
ATOM 1903 C CA . LYS A 1 234 ? 32.176 -23.333 -7.657 1.00 32.22 234 LYS A CA 1
ATOM 1904 C C . LYS A 1 234 ? 32.948 -24.346 -8.512 1.00 32.22 234 LYS A C 1
ATOM 1906 O O . LYS A 1 234 ? 33.600 -25.226 -7.952 1.00 32.22 234 LYS A O 1
ATOM 1911 N N . MET A 1 235 ? 32.911 -24.211 -9.835 1.00 30.25 235 MET A N 1
ATOM 1912 C CA . MET A 1 235 ? 33.986 -24.723 -10.685 1.00 30.25 235 MET A CA 1
ATOM 1913 C C . MET A 1 235 ? 34.973 -23.584 -10.915 1.00 30.25 235 MET A C 1
ATOM 1915 O O . MET A 1 235 ? 34.621 -22.549 -11.470 1.00 30.25 235 MET A O 1
ATOM 1919 N N . ALA A 1 236 ? 36.193 -23.787 -10.431 1.00 32.06 236 ALA A N 1
ATOM 1920 C CA . ALA A 1 236 ? 37.352 -23.006 -10.812 1.00 32.06 236 ALA A CA 1
ATOM 1921 C C . ALA A 1 236 ? 37.830 -23.455 -12.199 1.00 32.06 236 ALA A C 1
ATOM 1923 O O . ALA A 1 236 ? 37.986 -24.658 -12.424 1.00 32.06 236 ALA A O 1
ATOM 1924 N N . LYS A 1 237 ? 38.087 -22.491 -13.081 1.00 35.34 237 LYS A N 1
ATOM 1925 C CA . LYS A 1 237 ? 39.319 -22.336 -13.863 1.00 35.34 237 LYS A CA 1
ATOM 1926 C C . LYS A 1 237 ? 39.396 -20.896 -14.347 1.00 35.34 237 LYS A C 1
ATOM 1928 O O . LYS A 1 237 ? 38.341 -20.382 -14.770 1.00 35.34 237 LYS A O 1
#

pLDDT: mean 76.99, std 22.91, range [26.53, 98.75]

Nearest PDB structures (foldseek):
  8ikx-assembly1_A  TM=6.284E-01  e=1.662E-02  Arabidopsis thaliana
  4mxn-assembly2_B  TM=7.763E-01  e=1.054E-01  Parabacteroides merdae ATCC 43184
  1bhe-assembly1_A  TM=4.341E-01  e=1.171E-01  Pectobacterium carotovorum subsp. carotovorum
  4mxn-assembly4_D  TM=4.115E-01  e=1.786E-01  Parabacteroides merdae ATCC 43184
  4mxn-assembly3_C  TM=4.469E-01  e=3.027E-01  Parabacteroides merdae ATCC 43184